Protein AF-A0A8T5T1J3-F1 (afdb_monomer_lite)

Foldseek 3Di:
DDDPVVVVVVVVVVVVVVVVVVPPDPDDDPPFADDAQWKFWKWFFKFKPDPDTDTDIDIDIDGLHCVVDPPQVSVQRGRDHAFDKDAWRWDWDDPDPPDIIIMTGGIMHTHDTPDDPPDPPDVVVVVVVVVVVVVVVVVVVVVVVCCCVPPVCCVVVVPPQDQPPPQFQKAAPPPRGGHHPVCLVPADPVPNDSHIDGD

Radius of gyration: 37.61 Å; chains: 1; bounding box: 86×29×98 Å

Structure (mmCIF, N/CA/C/O backbone):
data_AF-A0A8T5T1J3-F1
#
_entry.id   AF-A0A8T5T1J3-F1
#
loop_
_atom_site.group_PDB
_atom_site.id
_atom_site.type_symbol
_atom_site.label_atom_id
_atom_site.label_alt_id
_atom_site.label_comp_id
_atom_site.label_asym_id
_atom_site.label_entity_id
_atom_site.label_seq_id
_atom_site.pdbx_PDB_ins_code
_atom_site.Cartn_x
_atom_site.Cartn_y
_atom_site.Cartn_z
_atom_site.occupancy
_atom_site.B_iso_or_equiv
_atom_site.auth_seq_id
_atom_site.auth_comp_id
_atom_site.auth_asym_id
_atom_site.auth_atom_id
_atom_site.pdbx_PDB_model_num
ATOM 1 N N . MET A 1 1 ? -27.452 -18.915 36.273 1.00 48.06 1 MET A N 1
ATOM 2 C CA . MET A 1 1 ? -26.956 -17.534 36.477 1.00 48.06 1 MET A CA 1
ATOM 3 C C . MET A 1 1 ? -25.470 -17.538 36.177 1.00 48.06 1 MET A C 1
ATOM 5 O O . MET A 1 1 ? -24.736 -18.210 36.886 1.00 48.06 1 MET A O 1
ATOM 9 N N . VAL A 1 2 ? -25.034 -16.879 35.103 1.00 45.28 2 VAL A N 1
ATOM 10 C CA . VAL A 1 2 ? -23.601 -16.761 34.792 1.00 45.28 2 VAL A CA 1
ATOM 11 C C . VAL A 1 2 ? -22.982 -15.786 35.794 1.00 45.28 2 VAL A C 1
ATOM 13 O O . VAL A 1 2 ? -23.503 -14.688 35.989 1.00 45.28 2 VAL A O 1
ATOM 16 N N . SER A 1 3 ? -21.919 -16.208 36.481 1.00 61.53 3 SER A N 1
ATOM 17 C CA . SER A 1 3 ? -21.202 -15.359 37.437 1.00 61.53 3 SER A CA 1
ATOM 18 C C . SER A 1 3 ? -20.566 -14.180 36.701 1.00 61.53 3 SER A C 1
ATOM 20 O O . SER A 1 3 ? -19.912 -14.367 35.677 1.00 61.53 3 SER A O 1
ATOM 22 N N . VAL A 1 4 ? -20.714 -12.966 37.235 1.00 62.47 4 VAL A N 1
ATOM 23 C CA . VAL A 1 4 ? -20.103 -11.739 36.686 1.00 62.47 4 VAL A CA 1
ATOM 24 C C . VAL A 1 4 ? -18.580 -11.890 36.533 1.00 62.47 4 VAL A C 1
ATOM 26 O O . VAL A 1 4 ? -17.996 -11.350 35.597 1.00 62.47 4 VAL A O 1
ATOM 29 N N . GLN A 1 5 ? -17.939 -12.704 37.381 1.00 62.72 5 GLN A N 1
ATOM 30 C CA . GLN A 1 5 ? -16.517 -13.037 37.247 1.00 62.72 5 GLN A CA 1
ATOM 31 C C . GLN A 1 5 ? -16.191 -13.859 35.993 1.00 62.72 5 GLN A C 1
ATOM 33 O O . GLN A 1 5 ? -15.109 -13.696 35.434 1.00 62.72 5 GLN A O 1
ATOM 38 N N . ALA A 1 6 ? -17.098 -14.727 35.535 1.00 64.12 6 ALA A N 1
ATOM 39 C CA . ALA A 1 6 ? -16.885 -15.528 34.330 1.00 64.12 6 ALA A CA 1
ATOM 40 C C . ALA A 1 6 ? -16.926 -14.655 33.065 1.00 64.12 6 ALA A C 1
ATOM 42 O O . ALA A 1 6 ? -16.103 -14.835 32.171 1.00 64.12 6 ALA A O 1
ATOM 43 N N . LEU A 1 7 ? -17.813 -13.654 33.032 1.00 63.56 7 LEU A N 1
ATOM 44 C CA . LEU A 1 7 ? -17.891 -12.681 31.936 1.00 63.56 7 LEU A CA 1
ATOM 45 C C . LEU A 1 7 ? -16.639 -11.795 31.863 1.00 63.56 7 LEU A C 1
ATOM 47 O O . LEU A 1 7 ? -16.088 -11.609 30.783 1.00 63.56 7 LEU A O 1
ATOM 51 N N . LEU A 1 8 ? -16.145 -11.314 33.009 1.00 62.62 8 LEU A N 1
ATOM 52 C CA . LEU A 1 8 ? -14.916 -10.512 33.083 1.00 62.62 8 LEU A CA 1
ATOM 53 C C . LEU A 1 8 ? -13.679 -11.289 32.618 1.00 62.62 8 LEU A C 1
ATOM 55 O O . LEU A 1 8 ? -12.876 -10.760 31.857 1.00 62.62 8 LEU A O 1
ATOM 59 N N . ARG A 1 9 ? -13.538 -12.553 33.033 1.00 68.75 9 ARG A N 1
ATOM 60 C CA . ARG A 1 9 ? -12.416 -13.403 32.604 1.00 68.75 9 ARG A CA 1
ATOM 61 C C . ARG A 1 9 ? -12.470 -13.702 31.110 1.00 68.75 9 ARG A C 1
ATOM 63 O O . ARG A 1 9 ? -11.448 -13.591 30.446 1.00 68.75 9 ARG A O 1
ATOM 70 N N . SER A 1 10 ? -13.655 -14.024 30.589 1.00 68.12 10 SER A N 1
ATOM 71 C CA . SER A 1 10 ? -13.857 -14.254 29.157 1.00 68.12 10 SER A CA 1
ATOM 72 C C . SER A 1 10 ? -13.472 -13.023 28.339 1.00 68.12 10 SER A C 1
ATOM 74 O O . SER A 1 10 ? -12.744 -13.164 27.367 1.00 68.12 10 SER A O 1
ATOM 76 N N . PHE A 1 11 ? -13.898 -11.830 28.769 1.00 69.31 11 PHE A N 1
ATOM 77 C CA . PHE A 1 11 ? -13.593 -10.573 28.086 1.00 69.31 11 PHE A CA 1
ATOM 78 C C . PHE A 1 11 ? -12.094 -10.254 28.084 1.00 69.31 11 PHE A C 1
ATOM 80 O O . PHE A 1 11 ? -11.538 -9.922 27.042 1.00 69.31 11 PHE A O 1
ATOM 87 N N . VAL A 1 12 ? -11.416 -10.401 29.228 1.00 69.69 12 VAL A N 1
ATOM 8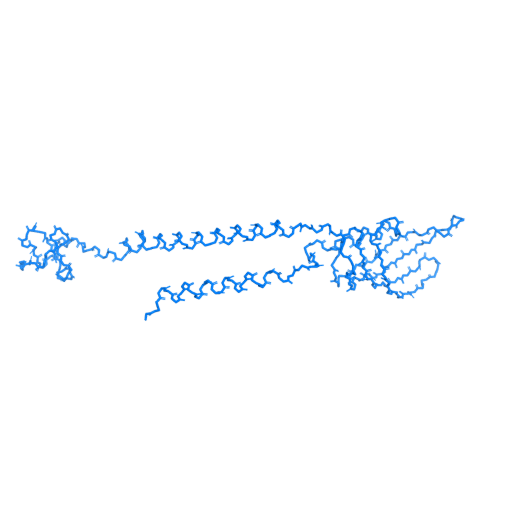8 C CA . VAL A 1 12 ? -9.966 -10.154 29.323 1.00 69.69 12 VAL A CA 1
ATOM 89 C C . VAL A 1 12 ? -9.191 -11.112 28.420 1.00 69.69 12 VAL A C 1
ATOM 91 O O . VAL A 1 12 ? -8.310 -10.672 27.688 1.00 69.69 12 VAL A O 1
ATOM 94 N N . VAL A 1 13 ? -9.545 -12.400 28.416 1.00 68.25 13 VAL A N 1
ATOM 95 C CA . VAL A 1 13 ? -8.875 -13.400 27.573 1.00 68.25 13 VAL A CA 1
ATOM 96 C C . VAL A 1 13 ? -9.101 -13.110 26.089 1.00 68.25 13 VAL A C 1
ATOM 98 O O . VAL A 1 13 ? -8.136 -13.126 25.333 1.00 68.25 13 VAL A O 1
ATOM 101 N N . THR A 1 14 ? -10.327 -12.777 25.667 1.00 66.56 14 THR A N 1
ATOM 102 C CA . THR A 1 14 ? -10.601 -12.433 24.261 1.00 66.56 14 THR A CA 1
ATOM 103 C C . THR A 1 14 ? -9.879 -11.165 23.817 1.00 66.56 14 THR A C 1
ATOM 105 O O . THR A 1 14 ? -9.363 -11.131 22.706 1.00 66.56 14 THR A O 1
ATOM 108 N N . SER A 1 15 ? -9.779 -10.148 24.677 1.00 61.69 15 SER A N 1
ATOM 109 C CA . SER A 1 15 ? -9.087 -8.899 24.345 1.00 61.69 15 SER A CA 1
ATOM 110 C C . SER A 1 15 ? -7.576 -9.094 24.224 1.00 61.69 15 SER A C 1
ATOM 112 O O . SER A 1 15 ? -6.972 -8.587 23.286 1.00 61.69 15 SER A O 1
ATOM 114 N N . VAL A 1 16 ? -6.964 -9.879 25.119 1.00 63.25 16 VAL A N 1
ATOM 115 C CA . VAL A 1 16 ? -5.532 -10.220 25.027 1.00 63.25 16 VAL A CA 1
ATOM 116 C C . VAL A 1 16 ? -5.249 -11.046 23.769 1.00 63.25 16 VAL A C 1
ATOM 118 O O . VAL A 1 16 ? -4.259 -10.792 23.086 1.00 63.25 16 VAL A O 1
ATOM 121 N N . LEU A 1 17 ? -6.143 -11.979 23.419 1.00 57.59 17 LEU A N 1
ATOM 122 C CA . LEU A 1 17 ? -6.023 -12.755 22.185 1.00 57.59 17 LEU A CA 1
ATOM 123 C C . LEU A 1 17 ? -6.120 -11.854 20.941 1.00 57.59 17 LEU A C 1
ATOM 125 O O . LEU A 1 17 ? -5.302 -11.984 20.035 1.00 57.59 17 LEU A O 1
ATOM 129 N N . LEU A 1 18 ? -7.054 -10.895 20.914 1.00 54.72 18 LEU A N 1
ATOM 130 C CA . LEU A 1 18 ? -7.169 -9.928 19.815 1.00 54.72 18 LEU A CA 1
ATOM 131 C C . LEU A 1 18 ? -5.918 -9.047 19.671 1.00 54.72 18 LEU A C 1
ATOM 133 O O . LEU A 1 18 ? -5.445 -8.863 18.554 1.00 54.72 18 LEU A O 1
ATOM 137 N N . LEU A 1 19 ? -5.337 -8.563 20.776 1.00 51.53 19 LEU A N 1
ATOM 138 C CA . LEU A 1 19 ? -4.088 -7.788 20.727 1.00 51.53 19 LEU A CA 1
ATOM 139 C C . LEU A 1 19 ? -2.912 -8.598 20.161 1.00 51.53 19 LEU A C 1
ATOM 141 O O . LEU A 1 19 ? -2.081 -8.054 19.431 1.00 51.53 19 LEU A O 1
ATOM 145 N N . SER A 1 20 ? -2.843 -9.897 20.466 1.00 49.41 20 SER A N 1
ATOM 146 C CA . SER A 1 20 ? -1.772 -10.756 19.947 1.00 49.41 20 SER A CA 1
ATOM 147 C C . SER A 1 20 ? -1.864 -11.006 18.437 1.00 49.41 20 SER A C 1
ATOM 149 O O . SER A 1 20 ? -0.836 -11.214 17.803 1.00 49.41 20 SER A O 1
ATOM 151 N N . ILE A 1 21 ? -3.062 -10.919 17.845 1.00 52.62 21 ILE A N 1
ATOM 152 C CA . ILE A 1 21 ? -3.269 -11.094 16.397 1.00 52.62 21 ILE A CA 1
ATOM 153 C C . ILE A 1 21 ? -2.849 -9.836 15.619 1.00 52.62 21 ILE A C 1
ATOM 155 O O . ILE A 1 21 ? -2.293 -9.950 14.533 1.00 52.62 21 ILE A O 1
ATOM 159 N N . ILE A 1 22 ? -3.047 -8.642 16.187 1.00 51.19 22 ILE A N 1
ATOM 160 C CA . ILE A 1 22 ? -2.719 -7.359 15.533 1.00 51.19 22 ILE A CA 1
ATOM 161 C C . ILE A 1 22 ? -1.199 -7.102 15.508 1.00 51.19 22 ILE A C 1
ATOM 163 O O . ILE A 1 22 ? -0.697 -6.388 14.649 1.00 51.19 22 ILE A O 1
ATOM 167 N N . SER A 1 23 ? -0.441 -7.730 16.412 1.00 46.34 23 SER A N 1
ATOM 168 C CA . SER A 1 23 ? 1.007 -7.505 16.550 1.00 46.34 23 SER A CA 1
ATOM 169 C C . SER A 1 23 ? 1.878 -8.331 15.583 1.00 46.34 23 SER A C 1
ATOM 171 O O . SER A 1 23 ? 3.101 -8.251 15.672 1.00 46.34 23 SER A O 1
ATOM 173 N N . LEU A 1 24 ? 1.288 -9.152 14.700 1.00 40.16 24 LEU A N 1
ATOM 174 C CA . LEU A 1 24 ? 2.029 -10.093 13.840 1.00 40.16 24 LEU A CA 1
ATOM 175 C C . LEU A 1 24 ? 2.237 -9.641 12.382 1.00 40.16 24 LEU A C 1
ATOM 177 O O . LEU A 1 24 ? 2.861 -10.376 11.620 1.00 40.16 24 LEU A O 1
ATOM 181 N N . SER A 1 25 ? 1.765 -8.461 11.974 1.00 40.03 25 SER A N 1
ATOM 182 C CA . SER A 1 25 ? 1.926 -7.968 10.599 1.00 40.03 25 SER A CA 1
ATOM 183 C C . SER A 1 25 ? 2.787 -6.704 10.553 1.00 40.03 25 SER A C 1
ATOM 185 O O . SER A 1 25 ? 2.268 -5.592 10.558 1.00 40.03 25 SER A O 1
ATOM 187 N N . SER A 1 26 ? 4.111 -6.863 10.498 1.00 49.22 26 SER A N 1
ATOM 188 C CA . SER A 1 26 ? 5.014 -5.790 10.061 1.00 49.22 26 SER A CA 1
ATOM 189 C C . SER A 1 26 ? 5.963 -6.326 8.991 1.00 49.22 26 SER A C 1
ATOM 191 O O . SER A 1 26 ? 6.805 -7.165 9.314 1.00 49.22 26 SER A O 1
ATOM 193 N N . ALA A 1 27 ? 5.798 -5.857 7.751 1.00 46.66 27 ALA A N 1
ATOM 194 C CA . ALA A 1 27 ? 6.801 -5.858 6.668 1.00 46.66 27 ALA A CA 1
ATOM 195 C C . ALA A 1 27 ? 6.259 -5.276 5.339 1.00 46.66 27 ALA A C 1
ATOM 197 O O . ALA A 1 27 ? 7.019 -5.161 4.386 1.00 46.66 27 ALA A O 1
ATOM 198 N N . TYR A 1 28 ? 4.966 -4.947 5.244 1.00 45.19 28 TYR A N 1
ATOM 199 C CA . TYR A 1 28 ? 4.382 -4.288 4.077 1.00 45.19 28 TYR A CA 1
ATOM 200 C C . TYR A 1 28 ? 3.234 -3.394 4.538 1.00 45.19 28 TYR A C 1
ATOM 202 O O . TYR A 1 28 ? 2.320 -3.876 5.214 1.00 45.19 28 TYR A O 1
ATOM 210 N N . ASP A 1 29 ? 3.295 -2.103 4.222 1.00 57.12 29 ASP A N 1
ATOM 211 C CA . ASP A 1 29 ? 2.159 -1.215 4.425 1.00 57.12 29 ASP A CA 1
ATOM 212 C C . ASP A 1 29 ? 1.242 -1.272 3.195 1.00 57.12 29 ASP A C 1
ATOM 214 O O . ASP A 1 29 ? 1.391 -0.515 2.233 1.00 57.12 29 ASP A O 1
ATOM 218 N N . ASP A 1 30 ? 0.258 -2.178 3.248 1.00 58.31 30 ASP A N 1
ATOM 219 C CA . ASP A 1 30 ? -0.818 -2.302 2.252 1.00 58.31 30 ASP A CA 1
ATOM 220 C C . ASP A 1 30 ? -1.556 -0.968 1.995 1.00 58.31 30 ASP A C 1
ATOM 222 O O . ASP A 1 30 ? -2.311 -0.857 1.020 1.00 58.31 30 ASP A O 1
ATOM 226 N N . VAL A 1 31 ? -1.402 0.040 2.866 1.00 63.88 31 VAL A N 1
ATOM 227 C CA . VAL A 1 31 ? -2.033 1.358 2.732 1.00 63.88 31 VAL A CA 1
ATOM 228 C C . VAL A 1 31 ? -1.283 2.256 1.745 1.00 63.88 31 VAL A C 1
ATOM 230 O O . VAL A 1 31 ? -1.950 2.960 0.986 1.00 63.88 31 VAL A O 1
ATOM 233 N N . HIS A 1 32 ? 0.053 2.220 1.715 1.00 69.00 32 HIS A N 1
ATOM 234 C CA . HIS A 1 32 ? 0.871 3.174 0.947 1.00 69.00 32 HIS A CA 1
ATOM 235 C C . HIS A 1 32 ? 1.433 2.597 -0.364 1.00 69.00 32 HIS A C 1
ATOM 237 O O . HIS A 1 32 ? 1.627 3.357 -1.311 1.00 69.00 32 HIS A O 1
ATOM 243 N N . GLY A 1 33 ? 1.582 1.270 -0.478 1.00 84.19 33 GLY A N 1
ATOM 244 C CA . GLY A 1 33 ? 2.113 0.625 -1.687 1.00 84.19 33 GLY A CA 1
ATOM 245 C C . GLY A 1 33 ? 3.637 0.760 -1.804 1.00 84.19 33 GLY A C 1
ATOM 246 O O . GLY A 1 33 ? 4.319 0.868 -0.793 1.00 84.19 33 GLY A O 1
ATOM 247 N N . ILE A 1 34 ? 4.174 0.705 -3.027 1.00 88.00 34 ILE A N 1
ATOM 248 C CA . ILE A 1 34 ? 5.617 0.865 -3.286 1.00 88.00 34 ILE A CA 1
ATOM 249 C C . ILE A 1 34 ? 6.075 2.317 -3.110 1.00 88.00 34 ILE A C 1
ATOM 251 O O . ILE A 1 34 ? 5.443 3.241 -3.629 1.00 88.00 34 ILE A O 1
ATOM 255 N N . GLU A 1 35 ? 7.219 2.510 -2.456 1.00 87.81 35 GLU A N 1
ATOM 256 C CA . GLU A 1 35 ? 7.834 3.807 -2.183 1.00 87.81 35 GLU A CA 1
ATOM 257 C C . GLU A 1 35 ? 9.215 3.973 -2.852 1.00 87.81 35 GLU A C 1
ATOM 259 O O . GLU A 1 35 ? 9.752 3.091 -3.525 1.00 87.81 35 GLU A O 1
ATOM 264 N N . PHE A 1 36 ? 9.799 5.166 -2.709 1.00 86.62 36 PHE A N 1
ATOM 265 C CA . PHE A 1 36 ? 11.125 5.463 -3.246 1.00 86.62 36 PHE A CA 1
ATOM 266 C C . PHE A 1 36 ? 12.224 4.693 -2.501 1.00 86.62 36 PHE A C 1
ATOM 268 O O . PHE A 1 36 ? 12.281 4.704 -1.273 1.00 86.62 36 PHE A O 1
ATOM 275 N N . ASN A 1 37 ? 13.190 4.176 -3.265 1.00 87.75 37 ASN A N 1
ATOM 276 C CA . ASN A 1 37 ? 14.327 3.351 -2.829 1.00 87.75 37 ASN A CA 1
ATOM 277 C C . ASN A 1 37 ? 13.971 1.928 -2.371 1.00 87.75 37 ASN A C 1
ATOM 279 O O . ASN A 1 37 ? 14.847 1.217 -1.866 1.00 87.75 37 ASN A O 1
ATOM 283 N N . ASP A 1 38 ? 12.720 1.503 -2.549 1.00 88.88 38 ASP A N 1
ATOM 284 C CA . ASP A 1 38 ? 12.355 0.100 -2.403 1.00 88.88 38 ASP A CA 1
ATOM 285 C C . ASP A 1 38 ? 13.082 -0.749 -3.444 1.00 88.88 38 ASP A C 1
ATOM 287 O O . ASP A 1 38 ? 13.357 -0.307 -4.560 1.00 88.88 38 ASP A O 1
ATOM 291 N N . ILE A 1 39 ? 13.359 -2.002 -3.093 1.00 90.94 39 ILE A N 1
ATOM 292 C CA . ILE A 1 39 ? 13.820 -2.994 -4.064 1.00 90.94 39 ILE A CA 1
ATOM 293 C C . ILE A 1 39 ? 12.654 -3.927 -4.337 1.00 90.94 39 ILE A C 1
ATOM 295 O O . ILE A 1 39 ? 12.194 -4.620 -3.428 1.00 90.94 39 ILE A O 1
ATOM 299 N N . ILE A 1 40 ? 12.193 -3.967 -5.583 1.00 91.88 40 ILE A N 1
ATOM 300 C CA . ILE A 1 40 ? 11.042 -4.770 -6.009 1.00 91.88 40 ILE A CA 1
ATOM 301 C C . ILE A 1 40 ? 11.424 -5.711 -7.145 1.00 91.88 40 ILE A C 1
ATOM 303 O O . ILE A 1 40 ? 12.355 -5.449 -7.902 1.00 91.88 40 ILE A O 1
ATOM 307 N N . GLU A 1 41 ? 10.688 -6.808 -7.276 1.00 92.94 41 GLU A N 1
ATOM 308 C CA . GLU A 1 41 ? 10.701 -7.649 -8.469 1.00 92.94 41 GLU A CA 1
ATOM 309 C C . GLU A 1 41 ? 9.456 -7.350 -9.293 1.00 92.94 41 GLU A C 1
ATOM 311 O O . GLU A 1 41 ? 8.335 -7.384 -8.771 1.00 92.94 41 GLU A O 1
ATOM 316 N N . ILE A 1 42 ? 9.663 -7.059 -10.572 1.00 92.25 42 ILE A N 1
ATOM 317 C CA . ILE A 1 42 ? 8.596 -6.749 -11.515 1.00 92.25 42 ILE A CA 1
ATOM 318 C C . ILE A 1 42 ? 8.590 -7.747 -12.663 1.00 92.25 42 ILE A C 1
ATOM 320 O O . ILE A 1 42 ? 9.636 -8.264 -13.054 1.00 92.25 42 ILE A O 1
ATOM 324 N N . SER A 1 43 ? 7.393 -7.966 -13.192 1.00 93.62 43 SER A N 1
ATOM 325 C CA . SER A 1 43 ? 7.146 -8.635 -14.460 1.00 93.62 43 SER A CA 1
ATOM 326 C C . SER A 1 43 ? 6.676 -7.601 -15.464 1.00 93.62 43 SER A C 1
ATOM 328 O O . SER A 1 43 ? 5.779 -6.814 -15.143 1.00 93.62 43 SER A O 1
ATOM 330 N N . VAL A 1 44 ? 7.288 -7.570 -16.644 1.00 90.94 44 VAL A N 1
ATOM 331 C CA . VAL A 1 44 ? 6.920 -6.624 -17.694 1.00 90.94 44 VAL A CA 1
ATOM 332 C C . VAL A 1 44 ? 6.714 -7.302 -19.037 1.00 90.94 44 VAL A C 1
ATOM 334 O O . VAL A 1 44 ? 7.595 -7.995 -19.548 1.00 90.94 44 VAL A O 1
ATOM 337 N N . ASP A 1 45 ? 5.576 -6.989 -19.642 1.00 90.25 45 ASP A N 1
ATOM 338 C CA . ASP A 1 45 ? 5.353 -7.123 -21.074 1.00 90.25 45 ASP A CA 1
ATOM 339 C C . ASP A 1 45 ? 5.727 -5.798 -21.734 1.00 90.25 45 ASP A C 1
ATOM 341 O O . ASP A 1 45 ? 5.198 -4.748 -21.366 1.00 90.25 45 ASP A O 1
ATOM 345 N N . TYR A 1 46 ? 6.635 -5.809 -22.707 1.00 86.25 46 TYR A N 1
ATOM 346 C CA . TYR A 1 46 ? 7.078 -4.588 -23.379 1.00 86.25 46 TYR A CA 1
ATOM 347 C C . TYR A 1 46 ? 7.062 -4.704 -24.893 1.00 86.25 46 TYR A C 1
ATOM 349 O O . TYR A 1 46 ? 7.119 -5.789 -25.469 1.00 86.25 46 TYR A O 1
ATOM 357 N N . ARG A 1 47 ? 7.008 -3.541 -25.538 1.00 84.62 47 ARG A N 1
ATOM 358 C CA . ARG A 1 47 ? 7.264 -3.371 -26.961 1.00 84.62 47 ARG A CA 1
ATOM 359 C C . ARG A 1 47 ? 8.204 -2.199 -27.193 1.00 84.62 47 ARG A C 1
ATOM 361 O O . ARG A 1 47 ? 8.057 -1.139 -26.580 1.00 84.62 47 ARG A O 1
ATOM 368 N N . ILE A 1 48 ? 9.144 -2.388 -28.108 1.00 80.06 48 ILE A N 1
ATOM 369 C CA . ILE A 1 48 ? 9.979 -1.307 -28.630 1.00 80.06 48 ILE A CA 1
ATOM 370 C C . ILE A 1 48 ? 9.221 -0.674 -29.798 1.00 80.06 48 ILE A C 1
ATOM 372 O O . ILE A 1 48 ? 8.685 -1.379 -30.651 1.00 80.06 48 ILE A O 1
ATOM 376 N N . ILE A 1 49 ? 9.113 0.652 -29.806 1.00 73.69 49 ILE A N 1
ATOM 377 C CA . ILE A 1 49 ? 8.430 1.408 -30.857 1.00 73.69 49 ILE A CA 1
ATOM 378 C C . ILE A 1 49 ? 9.517 2.114 -31.660 1.00 73.69 49 ILE A C 1
ATOM 380 O O . ILE A 1 49 ? 9.805 3.288 -31.446 1.00 73.69 49 ILE A O 1
ATOM 384 N N . ASP A 1 50 ? 10.161 1.367 -32.555 1.00 66.38 50 ASP A N 1
ATOM 385 C CA . ASP A 1 50 ? 11.177 1.912 -33.459 1.00 66.38 50 ASP A CA 1
ATOM 386 C C . ASP A 1 50 ? 11.096 1.211 -34.826 1.00 66.38 50 ASP A C 1
ATOM 388 O O . ASP A 1 50 ? 11.943 0.416 -35.220 1.00 66.38 50 ASP A O 1
ATOM 392 N N . GLY A 1 51 ? 9.978 1.430 -35.528 1.00 60.25 51 GLY A N 1
ATOM 393 C CA . GLY A 1 51 ? 9.710 0.873 -36.862 1.00 60.25 51 GLY A CA 1
ATOM 394 C C . GLY A 1 51 ? 9.265 -0.597 -36.894 1.00 60.25 51 GLY A C 1
ATOM 395 O O . GLY A 1 51 ? 8.446 -0.945 -37.743 1.00 60.25 51 GLY A O 1
ATOM 396 N N . GLU A 1 52 ? 9.701 -1.425 -35.944 1.00 60.94 52 GLU A N 1
ATOM 397 C CA . GLU A 1 52 ? 9.227 -2.800 -35.735 1.00 60.94 52 GLU A CA 1
ATOM 398 C C . GLU A 1 52 ? 8.791 -3.008 -34.278 1.00 60.94 52 GLU A C 1
ATOM 400 O O . GLU A 1 52 ? 9.467 -2.588 -33.344 1.00 60.94 52 GLU A O 1
ATOM 405 N N . ILE A 1 53 ? 7.620 -3.627 -34.091 1.00 63.00 53 ILE A N 1
ATOM 406 C CA . ILE A 1 53 ? 7.081 -3.969 -32.770 1.00 63.00 53 ILE A CA 1
ATOM 407 C C . ILE A 1 53 ? 7.631 -5.345 -32.404 1.00 63.00 53 ILE A C 1
ATOM 409 O O . ILE A 1 53 ? 7.084 -6.359 -32.838 1.00 63.00 53 ILE A O 1
ATOM 413 N N . GLU A 1 54 ? 8.686 -5.384 -31.598 1.00 72.31 54 GLU A N 1
ATOM 414 C CA . GLU A 1 54 ? 9.152 -6.627 -30.982 1.00 72.31 54 GLU A CA 1
ATOM 415 C C . GLU A 1 54 ? 8.513 -6.779 -29.597 1.00 72.31 54 GLU A C 1
ATOM 417 O O . GLU A 1 54 ? 8.839 -6.008 -28.688 1.00 72.31 54 GLU A O 1
ATOM 422 N N . PRO A 1 55 ? 7.564 -7.718 -29.417 1.00 78.44 55 PRO A N 1
ATOM 423 C CA . PRO A 1 55 ? 7.046 -8.035 -28.098 1.00 78.44 55 PRO A CA 1
ATOM 424 C C . PRO A 1 55 ? 8.111 -8.790 -27.301 1.00 78.44 55 PRO A C 1
ATOM 426 O O . PRO A 1 55 ? 8.709 -9.750 -27.790 1.00 78.44 55 PRO A O 1
ATOM 429 N N . GLY A 1 56 ? 8.308 -8.381 -26.056 1.00 83.00 56 GLY A N 1
ATOM 430 C CA . GLY A 1 56 ? 9.206 -9.035 -25.119 1.00 83.00 56 GLY A CA 1
ATOM 431 C C . GLY A 1 56 ? 8.554 -9.214 -23.756 1.00 83.00 56 GLY A C 1
ATOM 432 O O . GLY A 1 56 ? 7.672 -8.450 -23.373 1.00 83.00 56 GLY A O 1
ATOM 433 N N . TYR A 1 57 ? 9.025 -10.224 -23.032 1.00 87.00 57 TYR A N 1
ATOM 434 C CA . TYR A 1 57 ? 8.682 -10.471 -21.636 1.00 87.00 57 TYR A CA 1
ATOM 435 C C . TYR A 1 57 ? 9.968 -10.494 -20.819 1.00 87.00 57 TYR A C 1
ATOM 437 O O . TYR A 1 57 ? 10.953 -11.120 -21.231 1.00 87.00 57 TYR A O 1
ATOM 445 N N . ALA A 1 58 ? 9.971 -9.825 -19.672 1.00 87.31 58 ALA A N 1
ATOM 446 C CA . ALA A 1 58 ? 11.102 -9.858 -18.760 1.00 87.31 58 ALA A CA 1
ATOM 447 C C . ALA A 1 58 ? 10.653 -9.785 -17.301 1.00 87.31 58 ALA A C 1
ATOM 449 O O . ALA A 1 58 ? 9.820 -8.960 -16.938 1.00 87.31 58 ALA A O 1
ATOM 450 N N . ASP A 1 59 ? 11.299 -10.597 -16.465 1.00 89.94 59 ASP A N 1
ATOM 451 C CA . ASP A 1 59 ? 11.214 -10.500 -15.012 1.00 89.94 59 ASP A CA 1
ATOM 452 C C . ASP A 1 59 ? 12.568 -10.041 -14.481 1.00 89.94 59 ASP A C 1
ATOM 454 O O . ASP A 1 59 ? 13.600 -10.660 -14.760 1.00 89.94 59 ASP A O 1
ATOM 458 N N . TYR A 1 60 ? 12.588 -8.945 -13.728 1.00 89.75 60 TYR A N 1
ATOM 459 C CA . TYR A 1 60 ? 13.823 -8.442 -13.137 1.00 89.75 60 TYR A CA 1
ATOM 460 C C . TYR A 1 60 ? 13.574 -7.655 -11.854 1.00 89.75 60 TYR A C 1
ATOM 462 O O . TYR A 1 60 ? 12.477 -7.177 -11.567 1.00 89.75 60 TYR A O 1
ATOM 470 N N . SER A 1 61 ? 14.627 -7.558 -11.043 1.00 90.94 61 SER A N 1
ATOM 471 C CA . SER A 1 61 ? 14.622 -6.770 -9.815 1.00 90.94 61 SER A CA 1
ATOM 472 C C . SER A 1 61 ? 15.130 -5.362 -10.084 1.00 90.94 61 SER A C 1
ATOM 474 O O . SER A 1 61 ? 16.133 -5.190 -10.777 1.00 90.94 61 SER A O 1
ATOM 476 N N . ILE A 1 62 ? 14.465 -4.370 -9.503 1.00 90.38 62 ILE A N 1
ATOM 477 C CA . ILE A 1 62 ? 14.831 -2.963 -9.630 1.00 90.38 62 ILE A CA 1
ATOM 478 C C . ILE A 1 62 ? 14.874 -2.268 -8.278 1.00 90.38 62 ILE A C 1
ATOM 480 O O . ILE A 1 62 ? 14.099 -2.584 -7.379 1.00 90.38 62 ILE A O 1
ATOM 484 N N . ASP A 1 63 ? 15.774 -1.296 -8.176 1.00 90.56 63 ASP A N 1
ATOM 485 C CA . ASP A 1 63 ? 15.744 -0.254 -7.154 1.00 90.56 63 ASP A CA 1
ATOM 486 C C . ASP A 1 63 ? 14.845 0.879 -7.667 1.00 90.56 63 ASP A C 1
ATOM 488 O O . ASP A 1 63 ? 15.063 1.413 -8.762 1.00 90.56 63 ASP A O 1
ATOM 492 N N . VAL A 1 64 ? 13.810 1.227 -6.904 1.00 88.31 64 VAL A N 1
ATOM 493 C CA . VAL A 1 64 ? 12.824 2.262 -7.240 1.00 88.31 64 VAL A CA 1
ATOM 494 C C . VAL A 1 64 ? 13.438 3.640 -6.979 1.00 88.31 64 VAL A C 1
ATOM 496 O O . VAL A 1 64 ? 13.035 4.398 -6.096 1.00 88.31 64 VAL A O 1
ATOM 499 N N . ASN A 1 65 ? 14.469 3.964 -7.757 1.00 86.81 65 ASN A N 1
ATOM 500 C CA . ASN A 1 65 ? 15.274 5.162 -7.599 1.00 86.81 65 ASN A CA 1
ATOM 501 C C . ASN A 1 65 ? 15.464 5.868 -8.955 1.00 86.81 65 ASN A C 1
ATOM 503 O O . ASN A 1 65 ? 16.018 5.276 -9.889 1.00 86.81 65 ASN A O 1
ATOM 507 N N . PRO A 1 66 ? 15.076 7.154 -9.077 1.00 79.69 66 PRO A N 1
ATOM 508 C CA . PRO A 1 66 ? 15.169 7.904 -10.332 1.00 79.69 66 PRO A CA 1
ATOM 509 C C . PRO A 1 66 ? 16.612 8.147 -10.805 1.00 79.69 66 PRO A C 1
ATOM 511 O O . PRO A 1 66 ? 16.819 8.620 -11.919 1.00 79.69 66 PRO A O 1
ATOM 514 N N . SER A 1 67 ? 17.619 7.859 -9.971 1.00 81.00 67 SER A N 1
ATOM 515 C CA . SER A 1 67 ? 19.031 7.905 -10.371 1.00 81.00 67 SER A CA 1
ATOM 516 C C . SER A 1 67 ? 19.498 6.662 -11.135 1.00 81.00 67 SER A C 1
ATOM 518 O O . SER A 1 67 ? 20.512 6.734 -11.825 1.00 81.00 67 SER A O 1
ATOM 520 N N . GLN A 1 68 ? 18.778 5.541 -11.023 1.00 76.69 68 GLN A N 1
ATOM 521 C CA . GLN A 1 68 ? 19.121 4.278 -11.686 1.00 76.69 68 GLN A CA 1
ATOM 522 C C . GLN A 1 68 ? 18.205 3.974 -12.873 1.00 76.69 68 GLN A C 1
ATOM 524 O O . GLN A 1 68 ? 18.633 3.340 -13.834 1.00 76.69 68 GLN A O 1
ATOM 529 N N . ILE A 1 69 ? 16.949 4.426 -12.813 1.00 81.75 69 ILE A N 1
ATOM 530 C CA . ILE A 1 69 ? 15.925 4.168 -13.830 1.00 81.75 69 ILE A CA 1
ATOM 531 C C . ILE A 1 69 ? 15.210 5.475 -14.171 1.00 81.75 69 ILE A C 1
ATOM 533 O O . ILE A 1 69 ? 15.178 6.417 -13.381 1.00 81.75 69 ILE A O 1
ATOM 537 N N . ASN A 1 70 ? 14.622 5.544 -15.365 1.00 85.56 70 ASN A N 1
ATOM 538 C CA . ASN A 1 70 ? 13.867 6.705 -15.808 1.00 85.56 70 ASN A CA 1
ATOM 539 C C . ASN A 1 70 ? 12.758 7.100 -14.826 1.00 85.56 70 ASN A C 1
ATOM 541 O O . ASN A 1 70 ? 11.950 6.282 -14.384 1.00 85.56 70 ASN A O 1
ATOM 545 N N . ILE A 1 71 ? 12.697 8.398 -14.542 1.00 85.06 71 ILE A N 1
ATOM 546 C CA . ILE A 1 71 ? 11.772 8.977 -13.572 1.00 85.06 71 ILE A CA 1
ATOM 547 C C . ILE A 1 71 ? 10.295 8.761 -13.925 1.00 85.06 71 ILE A C 1
ATOM 549 O O . ILE A 1 71 ? 9.480 8.607 -13.022 1.00 85.06 71 ILE A O 1
ATOM 553 N N . ALA A 1 72 ? 9.929 8.716 -15.210 1.00 84.88 72 ALA A N 1
ATOM 554 C CA . ALA A 1 72 ? 8.554 8.451 -15.629 1.00 84.88 72 ALA A CA 1
ATOM 555 C C . ALA A 1 72 ? 8.136 7.019 -15.276 1.00 84.88 72 ALA A C 1
ATOM 557 O O . ALA A 1 72 ? 7.017 6.803 -14.814 1.00 84.88 72 ALA A O 1
ATOM 558 N N . PHE A 1 73 ? 9.056 6.065 -15.431 1.00 87.38 73 PHE A N 1
ATOM 559 C CA . PHE A 1 73 ? 8.835 4.683 -15.028 1.00 87.38 73 PHE A CA 1
ATOM 560 C C . PHE A 1 73 ? 8.731 4.562 -13.504 1.00 87.38 73 PHE A C 1
ATOM 562 O O . PHE A 1 73 ? 7.758 4.009 -13.005 1.00 87.38 73 PHE A O 1
ATOM 569 N N . VAL A 1 74 ? 9.659 5.174 -12.760 1.00 88.69 74 VAL A N 1
ATOM 570 C CA . VAL A 1 74 ? 9.618 5.199 -11.286 1.00 88.69 74 VAL A CA 1
ATOM 571 C C . VAL A 1 74 ? 8.303 5.794 -10.780 1.00 88.69 74 VAL A C 1
ATOM 573 O O . VAL A 1 74 ? 7.603 5.155 -10.003 1.00 88.69 74 VAL A O 1
ATOM 576 N N . ASN A 1 75 ? 7.904 6.968 -11.272 1.00 88.69 75 ASN A N 1
ATOM 577 C CA . ASN A 1 75 ? 6.664 7.629 -10.855 1.00 88.69 75 ASN A CA 1
ATOM 578 C C . ASN A 1 75 ? 5.403 6.804 -11.151 1.00 88.69 75 ASN A C 1
ATOM 580 O O . ASN A 1 75 ? 4.396 6.979 -10.471 1.00 88.69 75 ASN A O 1
ATOM 584 N N . ALA A 1 76 ? 5.435 5.937 -12.166 1.00 88.62 76 ALA A N 1
ATOM 585 C CA . ALA A 1 76 ? 4.317 5.055 -12.478 1.00 88.62 76 ALA A CA 1
ATOM 586 C C . ALA A 1 76 ? 4.199 3.873 -11.501 1.00 88.62 76 ALA A C 1
ATOM 588 O O . ALA A 1 76 ? 3.089 3.373 -11.317 1.00 88.62 76 ALA A O 1
ATOM 589 N N . LEU A 1 77 ? 5.317 3.459 -10.892 1.00 89.94 77 LEU A N 1
ATOM 590 C CA . LEU A 1 77 ? 5.394 2.369 -9.916 1.00 89.94 77 LEU A CA 1
ATOM 591 C C . LEU A 1 77 ? 5.060 2.811 -8.489 1.00 89.94 77 LEU A C 1
ATOM 593 O O . LEU A 1 77 ? 4.553 2.010 -7.707 1.00 89.94 77 LEU A O 1
ATOM 597 N N . ILE A 1 78 ? 5.337 4.069 -8.138 1.00 88.50 78 ILE A N 1
ATOM 598 C CA . ILE A 1 78 ? 5.051 4.589 -6.797 1.00 88.50 78 ILE A CA 1
ATOM 599 C C . ILE A 1 78 ? 3.555 4.463 -6.479 1.00 88.50 78 ILE A C 1
ATOM 601 O O . ILE A 1 78 ? 2.693 4.876 -7.258 1.00 88.50 78 ILE A O 1
ATOM 605 N N . GLY A 1 79 ? 3.256 3.901 -5.309 1.00 86.19 79 GLY A N 1
ATOM 606 C CA . GLY A 1 79 ? 1.904 3.664 -4.812 1.00 86.19 79 GLY A CA 1
ATOM 607 C C . GLY A 1 79 ? 1.221 2.413 -5.368 1.00 86.19 79 GLY A C 1
ATOM 608 O O . GLY A 1 79 ? 0.129 2.077 -4.909 1.00 86.19 79 GLY A O 1
ATOM 609 N N . MET A 1 80 ? 1.838 1.705 -6.321 1.00 88.94 80 MET A N 1
ATOM 610 C CA . MET A 1 80 ? 1.319 0.415 -6.774 1.00 88.94 80 MET A CA 1
ATOM 611 C C . MET A 1 80 ? 1.401 -0.630 -5.666 1.00 88.94 80 MET A C 1
ATOM 613 O O . MET A 1 80 ? 2.315 -0.616 -4.836 1.00 88.94 80 MET A O 1
ATOM 617 N N . LYS A 1 81 ? 0.466 -1.579 -5.688 1.00 88.62 81 LYS A N 1
ATOM 618 C CA . LYS A 1 81 ? 0.469 -2.720 -4.768 1.00 88.62 81 LYS A CA 1
ATOM 619 C C . LYS A 1 81 ? 1.041 -3.980 -5.404 1.00 88.62 81 LYS A C 1
ATOM 621 O O . LYS A 1 81 ? 1.044 -4.141 -6.623 1.00 88.62 81 LYS A O 1
ATOM 626 N N . ILE A 1 82 ? 1.502 -4.907 -4.565 1.00 88.81 82 ILE A N 1
ATOM 627 C CA . ILE A 1 82 ? 1.916 -6.238 -5.024 1.00 88.81 82 ILE A CA 1
ATOM 628 C C . ILE A 1 82 ? 0.720 -6.926 -5.704 1.00 88.81 82 ILE A C 1
ATOM 630 O O . ILE A 1 82 ? -0.373 -6.994 -5.142 1.00 88.81 82 ILE A O 1
ATOM 634 N N . GLY A 1 83 ? 0.930 -7.420 -6.924 1.00 86.19 83 GLY A N 1
ATOM 635 C CA . GLY A 1 83 ? -0.095 -8.024 -7.777 1.00 86.19 83 GLY A CA 1
ATOM 636 C C . GLY A 1 83 ? -0.941 -7.032 -8.583 1.00 86.19 83 GLY A C 1
ATOM 637 O O . GLY A 1 83 ? -1.776 -7.468 -9.374 1.00 86.19 83 GLY A O 1
ATOM 638 N N . GLU A 1 84 ? -0.746 -5.721 -8.419 1.00 86.38 84 GLU A N 1
ATOM 639 C CA . GLU A 1 84 ? -1.389 -4.718 -9.268 1.00 86.38 84 GLU A CA 1
ATOM 640 C C . GLU A 1 84 ? -0.713 -4.666 -10.641 1.00 86.38 84 GLU A C 1
ATOM 642 O O . GLU A 1 84 ? 0.516 -4.702 -10.741 1.00 86.38 84 GLU A O 1
ATOM 647 N N . VAL A 1 85 ? -1.530 -4.560 -11.692 1.00 88.75 85 VAL A N 1
ATOM 648 C CA . VAL A 1 85 ? -1.071 -4.412 -13.075 1.00 88.75 85 VAL A CA 1
ATOM 649 C C . VAL A 1 85 ? -1.218 -2.956 -13.489 1.00 88.75 85 VAL A C 1
ATOM 651 O O . VAL A 1 85 ? -2.318 -2.396 -13.449 1.00 88.75 85 VAL A O 1
ATOM 654 N N . LYS A 1 86 ? -0.117 -2.342 -13.917 1.00 89.88 86 LYS A N 1
ATOM 655 C CA . LYS A 1 86 ? -0.108 -1.002 -14.496 1.00 89.88 86 LYS A CA 1
ATOM 656 C C . LYS A 1 86 ? 0.035 -1.090 -16.010 1.00 89.88 86 LYS A C 1
ATOM 658 O O . LYS A 1 86 ? 1.100 -1.496 -16.478 1.00 89.88 86 LYS A O 1
ATOM 663 N N . PRO A 1 87 ? -0.984 -0.661 -16.771 1.00 87.94 87 PRO A N 1
ATOM 664 C CA . PRO A 1 87 ? -0.895 -0.688 -18.216 1.00 87.94 87 PRO A CA 1
ATOM 665 C C . PRO A 1 87 ? -0.149 0.535 -18.770 1.00 87.94 87 PRO A C 1
ATOM 667 O O . PRO A 1 87 ? -0.288 1.649 -18.256 1.00 87.94 87 PRO A O 1
ATOM 670 N N . SER A 1 88 ? 0.549 0.336 -19.888 1.00 86.19 88 SER A N 1
ATOM 671 C CA . SER A 1 88 ? 1.052 1.378 -20.796 1.00 86.19 88 SER A CA 1
ATOM 672 C C . SER A 1 88 ? 1.974 2.426 -20.145 1.00 86.19 88 SER A C 1
ATOM 674 O O . SER A 1 88 ? 1.683 3.629 -20.161 1.00 86.19 88 SER A O 1
ATOM 676 N N . ILE A 1 89 ? 3.132 2.003 -19.636 1.00 86.94 89 ILE A N 1
ATOM 677 C CA . ILE A 1 89 ? 4.188 2.923 -19.185 1.00 86.94 89 ILE A CA 1
ATOM 678 C C . ILE A 1 89 ? 5.146 3.206 -20.346 1.00 86.94 89 ILE A C 1
ATOM 680 O O . ILE A 1 89 ? 5.861 2.316 -20.801 1.00 86.94 89 ILE A O 1
ATOM 684 N N . LYS A 1 90 ? 5.173 4.457 -20.815 1.00 87.88 90 LYS A N 1
ATOM 685 C CA . LYS A 1 90 ? 5.975 4.893 -21.968 1.00 87.88 90 LYS A CA 1
ATOM 686 C C . LYS A 1 90 ? 7.093 5.825 -21.561 1.00 87.88 90 LYS A C 1
ATOM 688 O O . LYS A 1 90 ? 6.879 6.733 -20.757 1.00 87.88 90 LYS A O 1
ATOM 693 N N . TRP A 1 91 ? 8.260 5.637 -22.156 1.00 85.44 91 TRP A N 1
ATOM 694 C CA . TRP A 1 91 ? 9.387 6.537 -21.968 1.00 85.44 91 TRP A CA 1
ATOM 695 C C . TRP A 1 91 ? 10.385 6.426 -23.116 1.00 85.44 91 TRP A C 1
ATOM 697 O O . TRP A 1 91 ? 10.422 5.441 -23.851 1.00 85.44 91 TRP A O 1
ATOM 707 N N . THR A 1 92 ? 11.194 7.470 -23.263 1.00 84.19 92 THR A N 1
ATOM 708 C CA . THR A 1 92 ? 12.216 7.557 -24.302 1.00 84.19 92 THR A CA 1
ATOM 709 C C . THR A 1 92 ? 13.587 7.242 -23.715 1.00 84.19 92 THR A C 1
ATOM 711 O O . THR A 1 92 ? 13.964 7.798 -22.679 1.00 84.19 92 THR A O 1
ATOM 714 N N . VAL A 1 93 ? 14.330 6.371 -24.390 1.00 82.25 93 VAL A N 1
ATOM 715 C CA . VAL A 1 93 ? 15.712 6.006 -24.080 1.00 82.25 93 VAL A CA 1
ATOM 716 C C . VAL A 1 93 ? 16.632 6.681 -25.088 1.00 82.25 93 VAL A C 1
ATOM 718 O O . VAL A 1 93 ? 16.415 6.569 -26.291 1.00 82.25 93 VAL A O 1
ATOM 721 N N . ASP A 1 94 ? 17.649 7.386 -24.600 1.00 83.12 94 ASP A N 1
ATOM 722 C CA . ASP A 1 94 ? 18.757 7.867 -25.430 1.00 83.12 94 ASP A CA 1
ATOM 723 C C . ASP A 1 94 ? 19.778 6.729 -25.575 1.00 83.12 94 ASP A C 1
ATOM 725 O O . ASP A 1 94 ? 20.383 6.309 -24.587 1.00 83.12 94 ASP A O 1
ATOM 729 N N . GLU A 1 95 ? 19.947 6.204 -26.790 1.00 82.06 95 GLU A N 1
ATOM 730 C CA . GLU A 1 95 ? 20.944 5.165 -27.097 1.00 82.06 95 GLU A CA 1
ATOM 731 C C . GLU A 1 95 ? 22.345 5.751 -27.353 1.00 82.06 95 GLU A C 1
ATOM 733 O O . GLU A 1 95 ? 23.304 5.021 -27.613 1.00 82.06 95 GLU A O 1
ATOM 738 N N . GLY A 1 96 ? 22.487 7.074 -27.257 1.00 77.00 96 GLY A N 1
ATOM 739 C CA . GLY A 1 96 ? 23.689 7.804 -27.611 1.00 77.00 96 GLY A CA 1
ATOM 740 C C . GLY A 1 96 ? 23.706 8.203 -29.086 1.00 77.00 96 GLY A C 1
ATOM 741 O O . GLY A 1 96 ? 22.979 7.689 -29.934 1.00 77.00 96 GLY A O 1
ATOM 742 N N . GLY A 1 97 ? 24.540 9.192 -29.414 1.00 82.06 97 GLY A N 1
ATOM 743 C CA . GLY A 1 97 ? 24.662 9.686 -30.791 1.00 82.06 97 GLY A CA 1
ATOM 744 C C . GLY A 1 97 ? 23.422 10.422 -31.321 1.00 82.06 97 GLY A C 1
ATOM 745 O O . GLY A 1 97 ? 23.326 10.632 -32.527 1.00 82.06 97 GLY A O 1
ATOM 746 N N . GLY A 1 98 ? 22.496 10.830 -30.444 1.00 80.44 98 GLY A N 1
ATOM 747 C CA . GLY A 1 98 ? 21.250 11.509 -30.818 1.00 80.44 98 GLY A CA 1
ATOM 748 C C . GLY A 1 98 ? 20.145 10.567 -31.303 1.00 80.44 98 GLY A C 1
ATOM 749 O O . GLY A 1 98 ? 19.176 11.035 -31.900 1.00 80.44 98 GLY A O 1
ATOM 750 N N . VAL A 1 99 ? 20.296 9.259 -31.073 1.00 80.50 99 VAL A N 1
ATOM 751 C CA . VAL A 1 99 ? 19.282 8.248 -31.379 1.00 80.50 99 VAL A CA 1
ATOM 752 C C . VAL A 1 99 ? 18.409 8.040 -30.148 1.00 80.50 99 VAL A C 1
ATOM 754 O O . VAL A 1 99 ? 18.899 7.693 -29.075 1.00 80.50 99 VAL A O 1
ATOM 757 N N . PHE A 1 100 ? 17.107 8.241 -30.319 1.00 81.50 100 PHE A N 1
ATOM 758 C CA . PHE A 1 100 ? 16.117 8.075 -29.266 1.00 81.50 100 PHE A CA 1
ATOM 759 C C . PHE A 1 100 ? 15.175 6.935 -29.630 1.00 81.50 100 PHE A C 1
ATOM 761 O O . PHE A 1 100 ? 14.597 6.956 -30.714 1.00 81.50 100 PHE A O 1
ATOM 768 N N . ARG A 1 101 ? 14.983 5.987 -28.712 1.00 83.06 101 ARG A N 1
ATOM 769 C CA . ARG A 1 101 ? 13.979 4.925 -28.840 1.00 83.06 101 ARG A CA 1
ATOM 770 C C . ARG A 1 101 ? 12.842 5.130 -27.867 1.00 83.06 101 ARG A C 1
ATOM 772 O O . ARG A 1 101 ? 13.068 5.478 -26.711 1.00 83.06 101 ARG A O 1
ATOM 779 N N . GLU A 1 102 ? 11.621 4.881 -28.314 1.00 84.56 102 GLU A N 1
ATOM 780 C CA . GLU A 1 102 ? 10.464 4.828 -27.429 1.00 84.56 102 GLU A CA 1
ATOM 781 C C . GLU A 1 102 ? 10.230 3.381 -26.982 1.00 84.56 102 GLU A C 1
ATOM 783 O O . GLU A 1 102 ? 10.125 2.464 -27.799 1.00 84.56 102 GLU A O 1
ATOM 788 N N . ILE A 1 103 ? 10.160 3.176 -25.668 1.00 84.25 103 ILE A N 1
ATOM 789 C CA . ILE A 1 103 ? 9.815 1.893 -25.057 1.00 84.25 103 ILE A CA 1
ATOM 790 C C . ILE A 1 103 ? 8.450 2.040 -24.398 1.00 84.25 103 ILE A C 1
A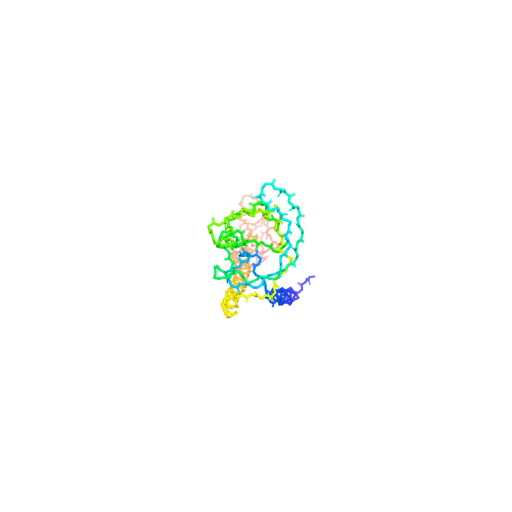TOM 792 O O . ILE A 1 103 ? 8.215 2.975 -23.627 1.00 84.25 103 ILE A O 1
ATOM 796 N N . GLU A 1 104 ? 7.561 1.090 -24.672 1.00 88.50 104 GLU A N 1
ATOM 797 C CA . GLU A 1 104 ? 6.276 0.961 -23.996 1.00 88.50 104 GLU A CA 1
ATOM 798 C C . GLU A 1 104 ? 6.210 -0.366 -23.250 1.00 88.50 104 GLU A C 1
ATOM 800 O O . GLU A 1 104 ? 6.214 -1.433 -23.859 1.00 88.50 104 GLU A O 1
ATOM 805 N N . TYR A 1 105 ? 6.084 -0.289 -21.930 1.00 87.75 105 TYR A N 1
ATOM 806 C CA . TYR A 1 105 ? 5.655 -1.411 -21.109 1.00 87.75 105 TYR A CA 1
ATOM 807 C C . TYR A 1 105 ? 4.133 -1.515 -21.194 1.00 87.75 105 TYR A C 1
ATOM 809 O O . TYR A 1 105 ? 3.423 -0.619 -20.736 1.00 87.75 105 TYR A O 1
ATOM 817 N N . ILE A 1 106 ? 3.650 -2.572 -21.841 1.00 88.00 106 ILE A N 1
ATOM 818 C CA . ILE A 1 106 ? 2.234 -2.855 -22.075 1.00 88.00 106 ILE A CA 1
ATOM 819 C C . ILE A 1 106 ? 1.560 -3.157 -20.746 1.00 88.00 106 ILE A C 1
ATOM 821 O O . ILE A 1 106 ? 0.597 -2.473 -20.418 1.00 88.00 106 ILE A O 1
ATOM 825 N N . ASP A 1 107 ? 2.117 -4.097 -19.984 1.00 90.69 107 ASP A N 1
ATOM 826 C CA . ASP A 1 107 ? 1.645 -4.485 -18.661 1.00 90.69 107 ASP A CA 1
ATOM 827 C C . ASP A 1 107 ? 2.843 -4.650 -17.723 1.00 90.69 107 ASP A C 1
ATOM 829 O O . ASP A 1 107 ? 3.757 -5.429 -17.989 1.00 90.69 107 ASP A O 1
ATOM 833 N N . THR A 1 108 ? 2.833 -3.910 -16.616 1.00 90.81 108 THR A N 1
ATOM 834 C CA . THR A 1 108 ? 3.840 -4.013 -15.554 1.00 90.81 108 THR A CA 1
ATOM 835 C C . THR A 1 108 ? 3.176 -4.499 -14.278 1.00 90.81 108 THR A C 1
ATOM 837 O O . THR A 1 108 ? 2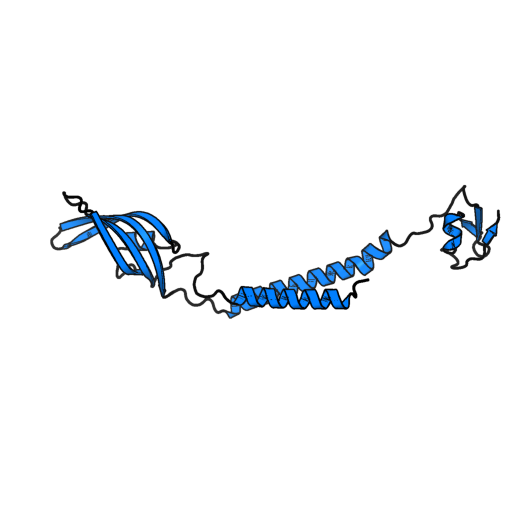.254 -3.852 -13.782 1.00 90.81 108 THR A O 1
ATOM 840 N N . THR A 1 109 ? 3.661 -5.605 -13.719 1.00 92.94 109 THR A N 1
ATOM 841 C CA . THR A 1 109 ? 3.128 -6.203 -12.489 1.00 92.94 109 THR A CA 1
ATOM 842 C C . THR A 1 109 ? 4.202 -6.277 -11.418 1.00 92.94 109 THR A C 1
ATOM 844 O O . THR A 1 109 ? 5.323 -6.707 -11.683 1.00 92.94 109 THR A O 1
ATOM 847 N N . ILE A 1 110 ? 3.857 -5.911 -10.185 1.00 90.62 110 ILE A N 1
ATOM 848 C CA . ILE A 1 110 ? 4.767 -6.047 -9.041 1.00 90.62 110 ILE A CA 1
ATOM 849 C C . ILE A 1 110 ? 4.602 -7.438 -8.443 1.00 90.62 110 ILE A C 1
ATOM 851 O O . ILE A 1 110 ? 3.563 -7.748 -7.866 1.00 90.62 110 ILE A O 1
ATOM 855 N N . ILE A 1 111 ? 5.626 -8.278 -8.579 1.00 90.44 111 ILE A N 1
ATOM 856 C CA . ILE A 1 111 ? 5.590 -9.673 -8.127 1.00 90.44 111 ILE A CA 1
ATOM 857 C C . ILE A 1 111 ? 5.836 -9.747 -6.620 1.00 90.44 111 ILE A C 1
ATOM 859 O O . ILE A 1 111 ? 5.104 -10.420 -5.895 1.00 90.44 111 ILE A O 1
ATOM 863 N N . LYS A 1 112 ? 6.885 -9.066 -6.143 1.00 88.62 112 LYS A N 1
ATOM 864 C CA . LYS A 1 112 ? 7.266 -9.058 -4.726 1.00 88.62 112 LYS A CA 1
ATOM 865 C C . LYS A 1 112 ? 8.059 -7.812 -4.345 1.00 88.62 112 LYS A C 1
ATOM 867 O O . LYS A 1 112 ? 8.817 -7.271 -5.148 1.00 88.62 112 LYS A O 1
ATOM 872 N N . LEU A 1 113 ? 7.947 -7.431 -3.075 1.00 88.62 113 LEU A N 1
ATOM 873 C CA . LEU A 1 113 ? 8.857 -6.497 -2.417 1.00 88.62 113 LEU A CA 1
ATOM 874 C C . LEU A 1 113 ? 10.051 -7.284 -1.854 1.00 88.62 113 LEU A C 1
ATOM 876 O O . LEU A 1 113 ? 9.875 -8.201 -1.053 1.00 88.62 113 LEU A O 1
ATOM 880 N N . ILE A 1 114 ? 11.262 -6.958 -2.303 1.00 86.56 114 ILE A N 1
ATOM 881 C CA . ILE A 1 114 ? 12.518 -7.572 -1.841 1.00 86.56 114 ILE A CA 1
ATOM 882 C C . ILE A 1 114 ? 13.056 -6.818 -0.625 1.00 86.56 114 ILE A C 1
ATOM 884 O O . ILE A 1 114 ? 13.555 -7.435 0.317 1.00 86.56 114 ILE A O 1
ATOM 888 N N . LYS A 1 115 ? 12.972 -5.486 -0.648 1.00 85.00 115 LYS A N 1
ATOM 889 C CA . LYS A 1 115 ? 13.429 -4.627 0.441 1.00 85.00 115 LYS A CA 1
ATOM 890 C C . LYS A 1 115 ? 12.533 -3.405 0.553 1.00 85.00 115 LYS A C 1
ATOM 892 O O . LYS A 1 115 ? 12.408 -2.660 -0.411 1.00 85.00 115 LYS A O 1
ATOM 897 N N . ASP A 1 116 ? 12.008 -3.214 1.753 1.00 82.12 116 ASP A N 1
ATOM 898 C CA . ASP A 1 116 ? 11.306 -2.013 2.185 1.00 82.12 116 ASP A CA 1
ATOM 899 C C . ASP A 1 116 ? 12.337 -0.959 2.632 1.00 82.12 116 ASP A C 1
ATOM 901 O O . ASP A 1 116 ? 13.193 -1.230 3.490 1.00 82.12 116 ASP A O 1
ATOM 905 N N . ALA A 1 117 ? 12.321 0.205 1.987 1.00 79.38 117 ALA A N 1
ATOM 906 C CA . ALA A 1 117 ? 13.158 1.348 2.325 1.00 79.38 117 ALA A CA 1
ATOM 907 C C . ALA A 1 117 ? 12.424 2.408 3.151 1.00 79.38 117 ALA A C 1
ATOM 909 O O . ALA A 1 117 ? 13.065 3.383 3.570 1.00 79.38 117 ALA A O 1
ATOM 910 N N . THR A 1 118 ? 11.132 2.218 3.437 1.00 68.81 118 THR A N 1
ATOM 911 C CA . THR A 1 118 ? 10.383 3.086 4.333 1.00 68.81 118 THR A CA 1
ATOM 912 C C . THR A 1 118 ? 11.117 3.113 5.676 1.00 68.81 118 THR A C 1
ATOM 914 O O . THR A 1 118 ? 11.389 2.067 6.282 1.00 68.81 118 THR A O 1
ATOM 917 N N . PRO A 1 119 ? 11.511 4.301 6.174 1.00 59.62 119 PRO A N 1
ATOM 918 C CA . PRO A 1 119 ? 12.144 4.391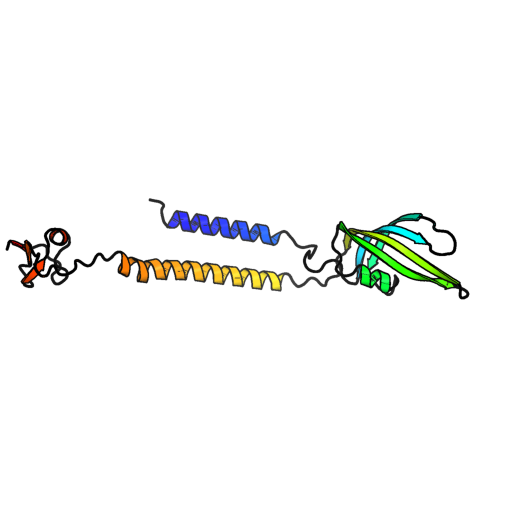 7.476 1.00 59.62 119 PRO A CA 1
ATOM 919 C C . PRO A 1 119 ? 11.169 3.800 8.480 1.00 59.62 119 PRO A C 1
ATOM 921 O O . PRO A 1 119 ? 10.045 4.288 8.583 1.00 59.62 119 PRO A O 1
ATOM 924 N N . SER A 1 120 ? 11.593 2.751 9.195 1.00 56.16 120 SER A N 1
ATOM 925 C CA . SER A 1 120 ? 10.760 2.065 10.179 1.00 56.16 120 SER A CA 1
ATOM 926 C C . SER A 1 120 ? 10.101 3.117 11.064 1.00 56.16 120 SER A C 1
ATOM 928 O O . SER A 1 120 ? 10.771 3.724 11.911 1.00 56.16 120 SER A O 1
ATOM 930 N N . SER A 1 121 ? 8.814 3.389 10.838 1.00 51.38 121 SER A N 1
ATOM 931 C CA . SER A 1 121 ? 8.061 4.238 11.743 1.00 51.38 121 SER A CA 1
ATOM 932 C C . SER A 1 121 ? 8.128 3.497 13.068 1.00 51.38 121 SER 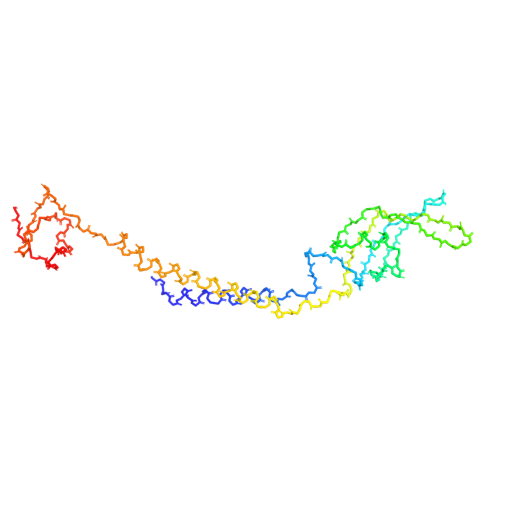A C 1
ATOM 934 O O . SER A 1 121 ? 7.749 2.331 13.163 1.00 51.38 121 SER A O 1
ATOM 936 N N . SER A 1 122 ? 8.831 4.094 14.035 1.00 45.88 122 SER A N 1
ATOM 937 C CA . SER A 1 122 ? 9.272 3.364 15.218 1.00 45.88 122 SER A CA 1
ATOM 938 C C . SER A 1 122 ? 8.072 2.620 15.814 1.00 45.88 122 SER A C 1
ATOM 940 O O . SER A 1 122 ? 7.049 3.269 16.061 1.00 45.88 122 SER A O 1
ATOM 942 N N . PRO A 1 123 ? 8.165 1.298 16.064 1.00 57.59 123 PRO A N 1
ATOM 943 C CA . PRO A 1 123 ? 7.042 0.492 16.553 1.00 57.59 123 PRO A CA 1
ATOM 944 C C . PRO A 1 123 ? 6.406 1.086 17.819 1.00 57.59 123 PRO A C 1
ATOM 946 O O . PRO A 1 123 ? 5.235 0.869 18.106 1.00 57.59 123 PRO A O 1
ATOM 949 N N . ILE A 1 124 ? 7.152 1.925 18.539 1.00 56.34 124 ILE A N 1
ATOM 950 C CA . ILE A 1 124 ? 6.715 2.702 19.697 1.00 56.34 124 ILE A CA 1
ATOM 951 C C . ILE A 1 124 ? 5.473 3.562 19.394 1.00 56.34 124 ILE A C 1
ATOM 953 O O . ILE A 1 124 ? 4.566 3.610 20.220 1.00 56.34 124 ILE A O 1
ATOM 957 N N . GLY A 1 125 ? 5.388 4.217 18.230 1.00 51.66 125 GLY A N 1
ATOM 958 C CA . GLY A 1 125 ? 4.269 5.109 17.896 1.00 51.66 125 GLY A CA 1
ATOM 959 C C . GLY A 1 125 ? 2.942 4.365 17.732 1.00 51.66 125 GLY A C 1
ATOM 960 O O . GLY A 1 125 ? 1.933 4.747 18.328 1.00 51.66 125 GLY A O 1
ATOM 961 N N . GLN A 1 126 ? 2.960 3.254 16.990 1.00 57.44 126 GLN A N 1
ATOM 962 C CA . GLN A 1 126 ? 1.786 2.394 16.817 1.00 57.44 126 GLN A CA 1
ATOM 963 C C . GLN A 1 126 ? 1.413 1.662 18.112 1.00 57.44 126 GLN A C 1
ATOM 965 O O . GLN A 1 126 ? 0.229 1.547 18.434 1.00 57.44 126 GLN A O 1
ATOM 970 N N . ILE A 1 127 ? 2.402 1.237 18.908 1.00 57.72 127 ILE A N 1
ATOM 971 C CA . ILE A 1 127 ? 2.159 0.630 20.223 1.00 57.72 127 ILE A CA 1
ATOM 972 C C . ILE A 1 127 ? 1.458 1.629 21.153 1.00 57.72 127 ILE A C 1
ATOM 974 O O . ILE A 1 127 ? 0.487 1.263 21.810 1.00 57.72 127 ILE A O 1
ATOM 978 N N . ILE A 1 128 ? 1.892 2.895 21.195 1.00 63.50 128 ILE A N 1
ATOM 979 C CA . ILE A 1 128 ? 1.272 3.921 22.049 1.00 63.50 128 ILE A CA 1
ATOM 980 C C . ILE A 1 128 ? -0.186 4.162 21.644 1.00 63.50 128 ILE A C 1
ATOM 982 O O . ILE A 1 128 ? -1.057 4.152 22.514 1.00 63.50 128 ILE A O 1
ATOM 986 N N . LEU A 1 129 ? -0.466 4.335 20.349 1.00 64.00 129 LEU A N 1
ATOM 987 C CA . LEU A 1 129 ? -1.833 4.521 19.843 1.00 64.00 129 LEU A CA 1
ATOM 988 C C . LEU A 1 129 ? -2.734 3.333 20.200 1.00 64.00 129 LEU A C 1
ATOM 990 O O . LEU A 1 129 ? -3.809 3.523 20.768 1.00 64.00 129 LEU A O 1
ATOM 994 N N . THR A 1 130 ? -2.242 2.114 19.977 1.00 68.31 130 THR A N 1
ATOM 995 C CA . THR A 1 130 ? -2.962 0.876 20.310 1.00 68.31 130 THR A CA 1
ATOM 996 C C . THR A 1 130 ? -3.249 0.781 21.813 1.00 68.31 130 THR A C 1
ATOM 998 O O . THR A 1 130 ? -4.359 0.449 22.228 1.00 68.31 130 THR A O 1
ATOM 1001 N N . VAL A 1 131 ? -2.276 1.121 22.665 1.00 69.75 131 VAL A N 1
ATOM 1002 C CA . VAL A 1 131 ? -2.455 1.134 24.125 1.00 69.75 131 VAL A CA 1
ATOM 1003 C C . VAL A 1 131 ? -3.497 2.176 24.547 1.00 69.75 131 VAL A C 1
ATOM 1005 O O . VAL A 1 131 ? -4.342 1.883 25.398 1.00 69.75 131 VAL A O 1
ATOM 1008 N N . PHE A 1 132 ? -3.488 3.369 23.946 1.00 68.50 132 PHE A N 1
ATOM 1009 C CA . PHE A 1 132 ? -4.475 4.412 24.232 1.00 68.50 132 PHE A CA 1
ATOM 1010 C C . PHE A 1 132 ? -5.903 3.987 23.866 1.00 68.50 132 PHE A C 1
ATOM 1012 O O . PHE A 1 132 ? -6.816 4.182 24.673 1.00 68.50 132 PHE A O 1
ATOM 1019 N N . GLU A 1 133 ? -6.106 3.367 22.702 1.00 68.81 133 GLU A N 1
ATOM 1020 C CA . GLU A 1 133 ? -7.423 2.871 22.281 1.00 68.81 133 GLU A CA 1
ATOM 1021 C C . GLU A 1 133 ? -7.968 1.800 23.228 1.00 68.81 133 GLU A C 1
ATOM 1023 O O . GLU A 1 133 ? -9.137 1.846 23.621 1.00 68.81 133 GLU A O 1
ATOM 1028 N N . VAL A 1 134 ? -7.114 0.874 23.668 1.00 72.75 134 VAL A N 1
ATOM 1029 C CA . VAL A 1 134 ? -7.501 -0.180 24.615 1.00 72.75 134 VAL A CA 1
ATOM 1030 C C . VAL A 1 134 ? -7.916 0.414 25.962 1.00 72.75 134 VAL A C 1
ATOM 1032 O O . VAL A 1 134 ? -8.941 0.016 26.524 1.00 72.75 134 VAL A O 1
ATOM 1035 N N . ILE A 1 135 ? -7.169 1.396 26.475 1.00 76.00 135 ILE A N 1
ATOM 1036 C CA . ILE A 1 135 ? -7.497 2.075 27.737 1.00 76.00 135 ILE A CA 1
ATOM 1037 C C . ILE A 1 135 ? -8.841 2.807 27.625 1.00 76.00 135 ILE A C 1
ATOM 1039 O O . ILE A 1 135 ? -9.686 2.678 28.517 1.00 76.00 135 ILE A O 1
ATOM 1043 N N . LEU A 1 136 ? -9.069 3.533 26.527 1.00 74.69 136 LEU A N 1
ATOM 1044 C CA . LEU A 1 136 ? -10.335 4.226 26.282 1.00 74.69 136 LEU A CA 1
ATOM 1045 C C . LEU A 1 136 ? -11.502 3.239 26.161 1.00 74.69 136 LEU A C 1
ATOM 1047 O O . LEU A 1 136 ? -12.541 3.447 26.791 1.00 74.69 136 LEU A O 1
ATOM 1051 N N . GLY A 1 137 ? -11.319 2.133 25.436 1.00 72.31 137 GLY A N 1
ATOM 1052 C CA . GLY A 1 137 ? -12.322 1.078 25.295 1.00 72.31 137 GLY A CA 1
ATOM 1053 C C . GLY A 1 137 ? -12.725 0.469 26.640 1.00 72.31 137 GLY A C 1
ATOM 1054 O O . GLY A 1 137 ? -13.915 0.377 26.953 1.00 72.31 137 GLY A O 1
ATOM 1055 N N . ILE A 1 138 ? -11.748 0.129 27.488 1.00 77.81 138 ILE A N 1
ATOM 1056 C CA . ILE A 1 138 ? -12.004 -0.376 28.846 1.00 77.81 138 ILE A CA 1
ATOM 1057 C C . ILE A 1 138 ? -12.749 0.675 29.683 1.00 77.81 138 ILE A C 1
ATOM 1059 O O . ILE A 1 138 ? -13.727 0.344 30.360 1.00 77.81 138 ILE A O 1
ATOM 1063 N N . GLY A 1 139 ? -12.330 1.943 29.614 1.00 75.88 139 GLY A N 1
ATOM 1064 C CA . GLY A 1 139 ? -12.968 3.049 30.327 1.00 75.88 139 GLY A CA 1
ATOM 1065 C C . GLY A 1 139 ? -14.444 3.224 29.960 1.00 75.88 139 GLY A C 1
ATOM 1066 O O . GLY A 1 139 ? -15.292 3.339 30.849 1.00 75.88 139 GLY A O 1
ATOM 1067 N N . VAL A 1 140 ? -14.774 3.166 28.666 1.00 80.94 140 VAL A N 1
ATOM 1068 C CA . VAL A 1 140 ? -16.156 3.261 28.168 1.00 80.94 140 VAL A CA 1
ATOM 1069 C C . VAL A 1 140 ? -17.003 2.090 28.664 1.00 80.94 140 VAL A C 1
ATOM 1071 O O . VAL A 1 140 ? -18.114 2.306 29.153 1.00 80.94 140 VAL A O 1
ATOM 1074 N N . VAL A 1 141 ? -16.484 0.859 28.607 1.00 76.94 141 VAL A N 1
ATOM 1075 C CA . VAL A 1 141 ? -17.212 -0.335 29.068 1.00 76.94 141 VAL A CA 1
ATOM 1076 C C . VAL A 1 141 ? -17.498 -0.260 30.570 1.00 76.94 141 VAL A C 1
ATOM 1078 O O . VAL A 1 141 ? -18.638 -0.468 30.994 1.00 76.94 141 VAL A O 1
ATOM 1081 N N . ILE A 1 142 ? -16.500 0.091 31.387 1.00 80.81 142 ILE A N 1
ATOM 1082 C CA . ILE A 1 142 ? -16.680 0.250 32.838 1.00 80.81 142 ILE A CA 1
ATOM 1083 C C . ILE A 1 142 ? -17.677 1.379 33.135 1.00 80.81 142 ILE A C 1
ATOM 1085 O O . ILE A 1 142 ? -18.583 1.201 33.956 1.00 80.81 142 ILE A O 1
ATOM 1089 N N . GLY A 1 143 ? -17.559 2.513 32.439 1.00 80.19 143 GLY A N 1
ATOM 1090 C CA . GLY A 1 143 ? -18.475 3.645 32.564 1.00 80.19 143 GLY A CA 1
ATOM 1091 C C . GLY A 1 143 ? -19.922 3.272 32.229 1.00 80.19 143 GLY A C 1
ATOM 1092 O O . GLY A 1 143 ? -20.834 3.592 32.994 1.00 80.19 143 GLY A O 1
ATOM 1093 N N . ALA A 1 144 ? -20.137 2.525 31.145 1.00 74.19 144 ALA A N 1
ATOM 1094 C CA . ALA A 1 144 ? -21.452 2.041 30.731 1.00 74.19 144 ALA A CA 1
ATOM 1095 C C . ALA A 1 144 ? -22.061 1.066 31.754 1.00 74.19 144 ALA A C 1
ATOM 1097 O O . ALA A 1 144 ? -23.235 1.196 32.111 1.00 74.19 144 ALA A O 1
ATOM 1098 N N . ILE A 1 145 ? -21.263 0.132 32.289 1.00 81.19 145 ILE A N 1
ATOM 1099 C CA . ILE A 1 145 ? -21.702 -0.796 33.344 1.00 81.19 145 ILE A CA 1
ATOM 1100 C C . ILE A 1 145 ? -22.099 -0.022 34.607 1.00 81.19 145 ILE A C 1
ATOM 1102 O O . ILE A 1 145 ? -23.147 -0.299 35.201 1.00 81.19 145 ILE A O 1
ATOM 1106 N N . PHE A 1 146 ? -21.301 0.968 35.011 1.00 83.06 146 PHE A N 1
ATOM 1107 C CA . PHE A 1 146 ? -21.603 1.806 36.168 1.00 83.06 146 PHE A CA 1
ATOM 1108 C C . PHE A 1 146 ? -22.908 2.590 35.974 1.00 83.06 146 PHE A C 1
ATOM 1110 O O . PHE A 1 146 ? -23.795 2.525 36.830 1.00 83.06 146 PHE A O 1
ATOM 1117 N N . LEU A 1 147 ? -23.068 3.266 34.831 1.00 80.06 147 LEU A N 1
ATOM 1118 C CA . LEU A 1 147 ? -24.292 3.987 34.461 1.00 80.06 147 LEU A CA 1
ATOM 1119 C C . LEU A 1 147 ? -25.518 3.071 34.487 1.00 80.06 147 LEU A C 1
ATOM 1121 O O . LEU A 1 147 ? -26.552 3.419 35.067 1.00 80.06 147 LEU A O 1
ATOM 1125 N N . TYR A 1 148 ? -25.397 1.869 33.925 1.00 75.62 148 TYR A N 1
ATOM 1126 C CA . TYR A 1 148 ? -26.480 0.898 33.920 1.00 75.62 148 TYR A CA 1
ATOM 1127 C C . TYR A 1 148 ? -26.868 0.462 35.339 1.00 75.62 148 TYR A C 1
ATOM 1129 O O . TYR A 1 148 ? -28.044 0.520 35.702 1.00 75.62 148 TYR A O 1
ATOM 1137 N N . LEU A 1 149 ? -25.897 0.071 36.172 1.00 77.31 149 LEU A N 1
ATOM 1138 C CA . LEU A 1 149 ? -26.156 -0.444 37.520 1.00 77.31 149 LEU A CA 1
ATOM 1139 C C . LEU A 1 149 ? -26.642 0.629 38.501 1.00 77.31 149 LEU A C 1
ATOM 1141 O O . LEU A 1 149 ? -27.507 0.334 39.329 1.00 77.31 149 LEU A O 1
ATOM 1145 N N . LYS A 1 150 ? -26.097 1.849 38.436 1.00 74.69 150 LYS A N 1
ATOM 1146 C CA . LYS A 1 150 ? -26.380 2.918 39.408 1.00 74.69 150 LYS A CA 1
ATOM 1147 C C . LYS A 1 150 ? -27.480 3.877 38.984 1.00 74.69 150 LYS A C 1
ATOM 1149 O O . LYS A 1 150 ? -28.172 4.388 39.859 1.00 74.69 150 LYS A O 1
ATOM 1154 N N . VAL A 1 151 ? -27.656 4.134 37.690 1.00 70.69 151 VAL A N 1
ATOM 1155 C CA . VAL A 1 151 ? -28.595 5.163 37.215 1.00 70.69 151 VAL A CA 1
ATOM 1156 C C . VAL A 1 151 ? -29.828 4.528 36.584 1.00 70.69 151 VAL A C 1
ATOM 1158 O O . VAL A 1 151 ? -30.954 4.826 36.987 1.00 70.69 151 VAL A O 1
ATOM 1161 N N . ILE A 1 152 ? -29.632 3.620 35.627 1.00 66.12 152 ILE A N 1
ATOM 1162 C CA . ILE A 1 152 ? -30.729 3.082 34.810 1.00 66.12 152 ILE A CA 1
ATOM 1163 C C . ILE A 1 152 ? -31.508 2.005 35.573 1.00 66.12 152 ILE A C 1
ATOM 1165 O O . ILE A 1 152 ? -32.730 2.101 35.713 1.00 66.12 152 ILE A O 1
ATOM 1169 N N . ARG A 1 153 ? -30.810 1.008 36.130 1.00 65.06 153 ARG A N 1
ATOM 1170 C CA . ARG A 1 153 ? -31.416 -0.116 36.855 1.00 65.06 153 ARG A CA 1
ATOM 1171 C C . ARG A 1 153 ? -32.343 0.341 37.991 1.00 65.06 153 ARG A C 1
ATOM 1173 O O . ARG A 1 153 ? -33.486 -0.111 38.003 1.00 65.06 153 ARG A O 1
ATOM 1180 N N . PRO A 1 154 ? -31.957 1.243 38.915 1.00 57.12 154 PRO A N 1
ATOM 1181 C CA . PRO A 1 154 ? -32.868 1.667 39.973 1.00 57.12 154 PRO A CA 1
ATOM 1182 C C . PRO A 1 154 ? -34.007 2.557 39.466 1.00 57.12 154 PRO A C 1
ATOM 1184 O O . PRO A 1 154 ? -35.081 2.500 40.052 1.00 57.12 154 PRO A O 1
ATOM 1187 N N . ARG A 1 155 ? -33.851 3.336 38.387 1.00 59.22 155 ARG A N 1
ATOM 1188 C CA . ARG A 1 155 ? -34.965 4.147 37.858 1.00 59.22 155 ARG A CA 1
ATOM 1189 C C . ARG A 1 155 ? -36.054 3.306 37.194 1.00 59.22 155 ARG A C 1
ATOM 1191 O O . ARG A 1 155 ? -37.226 3.603 37.393 1.00 59.22 155 ARG A O 1
ATOM 1198 N N . PHE A 1 156 ? -35.682 2.254 36.466 1.00 54.09 156 PHE A N 1
ATOM 1199 C CA . PHE A 1 156 ? -36.641 1.426 35.727 1.00 54.09 156 PHE A CA 1
ATOM 1200 C C . PHE A 1 156 ? -37.136 0.194 36.500 1.00 54.09 156 PHE A C 1
ATOM 1202 O O . PHE A 1 156 ? -38.277 -0.222 36.315 1.00 54.09 156 PHE A O 1
ATOM 1209 N N . LEU A 1 157 ? -36.326 -0.385 37.398 1.00 48.56 157 LEU A N 1
ATOM 1210 C CA . LEU A 1 157 ? -36.713 -1.574 38.180 1.00 48.56 157 LEU A CA 1
ATOM 1211 C C . LEU A 1 157 ? -37.179 -1.265 39.604 1.00 48.56 157 LEU A C 1
ATOM 1213 O O . LEU A 1 157 ? -37.733 -2.156 40.256 1.00 48.56 157 LEU A O 1
ATOM 1217 N N . SER A 1 158 ? -37.053 -0.022 40.082 1.00 46.59 158 SER A N 1
ATOM 1218 C CA . SER A 1 158 ? -37.814 0.403 41.260 1.00 46.59 158 SER A CA 1
ATOM 1219 C C . SER A 1 158 ? -39.266 0.563 40.841 1.00 46.59 158 SER A C 1
ATOM 1221 O O . SER A 1 158 ? -39.720 1.657 40.516 1.00 46.59 158 SER A O 1
ATOM 1223 N N . LYS A 1 159 ? -40.003 -0.552 40.840 1.00 46.81 159 LYS A N 1
ATOM 1224 C CA . LYS A 1 159 ? -41.465 -0.571 40.792 1.00 46.81 159 LYS A CA 1
ATOM 1225 C C . LYS A 1 159 ? -41.980 0.203 42.009 1.00 46.81 159 LYS A C 1
ATOM 1227 O O . LYS A 1 159 ? -42.298 -0.412 43.029 1.00 46.81 159 LYS A O 1
ATOM 1232 N N . LYS A 1 160 ? -42.012 1.535 41.918 1.00 47.97 160 LYS A N 1
ATOM 1233 C CA . LYS A 1 160 ? -42.686 2.404 42.876 1.00 47.97 160 LYS A CA 1
ATOM 1234 C C . LYS A 1 160 ? -44.135 1.933 42.910 1.00 47.97 160 LYS A C 1
ATOM 1236 O O . LYS A 1 160 ? -44.797 1.898 41.876 1.00 47.97 160 LYS A O 1
ATOM 1241 N N . CYS A 1 161 ? -44.601 1.491 44.073 1.00 51.91 161 CYS A N 1
ATOM 1242 C CA . CYS A 1 161 ? -46.031 1.367 44.308 1.00 51.91 161 CYS A CA 1
ATOM 1243 C C . CYS A 1 161 ? -46.601 2.781 44.177 1.00 51.91 161 CYS A C 1
ATOM 1245 O O . CYS A 1 161 ? -46.344 3.620 45.034 1.00 51.91 161 CYS A O 1
ATOM 1247 N N . LEU A 1 162 ? -47.254 3.063 43.051 1.00 55.56 162 LEU A N 1
ATOM 1248 C CA . LEU A 1 162 ? -47.969 4.316 42.840 1.00 55.56 162 LEU A CA 1
ATOM 1249 C C . LEU A 1 162 ? -49.166 4.345 43.801 1.00 55.56 162 LEU A C 1
ATOM 1251 O O . LEU A 1 162 ? -49.813 3.314 44.004 1.00 55.56 162 LEU A O 1
ATOM 1255 N N . ASP A 1 163 ? -49.401 5.501 44.424 1.00 55.19 163 ASP A N 1
ATOM 1256 C CA . ASP A 1 163 ? -50.518 5.725 45.344 1.00 55.19 163 ASP A CA 1
ATOM 1257 C C . ASP A 1 163 ? -51.838 5.377 44.651 1.00 55.19 163 ASP A C 1
ATOM 1259 O O . ASP A 1 163 ? -52.132 5.822 43.539 1.00 55.19 163 ASP A O 1
ATOM 1263 N N . CYS A 1 164 ? -52.637 4.549 45.309 1.00 59.31 164 CYS A N 1
ATOM 1264 C CA . CYS A 1 164 ? -53.840 3.984 44.725 1.00 59.31 164 CYS A CA 1
ATOM 1265 C C . CYS A 1 164 ? -55.055 4.830 45.070 1.00 59.31 164 CYS A C 1
ATOM 1267 O O . CYS A 1 164 ? -55.892 4.379 45.836 1.00 59.31 164 CYS A O 1
ATOM 1269 N N . GLY A 1 165 ? -55.146 6.040 44.512 1.00 58.28 165 GLY A N 1
ATOM 1270 C CA . GLY A 1 165 ? -56.182 7.041 44.816 1.00 58.28 165 GLY A CA 1
ATOM 1271 C C . GLY A 1 165 ? -57.559 6.484 45.231 1.00 58.28 165 GLY A C 1
ATOM 1272 O O . GLY A 1 165 ? -57.817 6.295 46.414 1.00 58.28 165 GLY A O 1
ATOM 1273 N N . LYS A 1 166 ? -58.470 6.242 44.276 1.00 53.31 166 LYS A N 1
ATOM 1274 C CA . LYS A 1 166 ? -59.871 5.833 44.551 1.00 53.31 166 LYS A CA 1
ATOM 1275 C C . LYS A 1 166 ? -60.126 4.312 44.536 1.00 53.31 166 LYS A C 1
ATOM 1277 O O . LYS A 1 166 ? -61.267 3.893 44.674 1.00 53.31 166 LYS A O 1
ATOM 1282 N N . LEU A 1 167 ? -59.086 3.492 44.360 1.00 60.84 167 LEU A N 1
ATOM 1283 C CA . LEU A 1 167 ? -59.162 2.019 44.256 1.00 60.84 167 LEU A CA 1
ATOM 1284 C C . LEU A 1 167 ? -58.421 1.311 45.405 1.00 60.84 167 LEU A C 1
ATOM 1286 O O . LEU A 1 167 ? -58.011 0.154 45.290 1.00 60.84 167 LEU A O 1
ATOM 1290 N N . ALA A 1 168 ? -58.189 2.016 46.510 1.00 63.34 168 ALA A N 1
ATOM 1291 C CA . ALA A 1 168 ? -57.496 1.454 47.655 1.00 63.34 168 ALA A CA 1
ATOM 1292 C C . ALA A 1 168 ? -58.372 0.444 48.399 1.00 63.34 168 ALA A C 1
ATOM 1294 O O . ALA A 1 168 ? -59.447 0.767 48.892 1.00 63.34 168 ALA A O 1
ATOM 1295 N N . THR A 1 169 ? -57.863 -0.777 48.524 1.00 65.69 169 THR A N 1
ATOM 1296 C CA . THR A 1 169 ? -58.488 -1.862 49.294 1.00 65.69 169 THR A CA 1
ATOM 1297 C C . THR A 1 169 ? -58.003 -1.899 50.744 1.00 65.69 169 THR A C 1
ATOM 1299 O O . THR A 1 169 ? -58.532 -2.643 51.566 1.00 65.69 169 THR A O 1
ATOM 1302 N N . SER A 1 170 ? -56.937 -1.163 51.069 1.00 69.62 170 SER A N 1
ATOM 1303 C CA . SER A 1 170 ? -56.381 -1.123 52.418 1.00 69.62 170 SER A CA 1
ATOM 1304 C C . SER A 1 170 ? -55.693 0.205 52.726 1.00 69.62 170 SER A C 1
ATOM 1306 O O . SER A 1 170 ? -55.191 0.904 51.845 1.00 69.62 170 SER A O 1
ATOM 1308 N N . LYS A 1 171 ? -55.664 0.554 54.012 1.00 73.31 171 LYS A N 1
ATOM 1309 C CA . LYS A 1 171 ? -55.015 1.750 54.556 1.00 73.31 171 LYS A CA 1
ATOM 1310 C C . LYS A 1 171 ? -53.830 1.340 55.429 1.00 73.31 171 LYS A C 1
ATOM 1312 O O . LYS A 1 171 ? -53.937 0.418 56.238 1.00 73.31 171 LYS A O 1
ATOM 1317 N N . CYS A 1 172 ? -52.679 1.998 55.290 1.00 71.75 172 CYS A N 1
ATOM 1318 C CA . CYS A 1 172 ? -51.531 1.730 56.160 1.00 71.75 172 CYS A CA 1
ATOM 1319 C C . CYS A 1 172 ? -51.816 2.213 57.588 1.00 71.75 172 CYS A C 1
ATOM 1321 O O . CYS A 1 172 ? -52.175 3.371 57.790 1.00 71.75 172 CYS A O 1
ATOM 1323 N N . SER A 1 173 ? -51.601 1.353 58.589 1.00 66.88 173 SER A N 1
ATOM 1324 C CA . SER A 1 173 ? -51.948 1.666 59.983 1.00 66.88 173 SER A CA 1
ATOM 1325 C C . SER A 1 173 ? -51.056 2.738 60.621 1.00 66.88 173 SER A C 1
ATOM 1327 O O . SER A 1 173 ? -51.426 3.296 61.646 1.00 66.88 173 SER A O 1
ATOM 1329 N N . LYS A 1 174 ? -49.868 3.001 60.055 1.00 71.19 174 LYS A N 1
ATOM 1330 C CA . LYS A 1 174 ? -48.897 3.971 60.592 1.00 71.19 174 LYS A CA 1
ATOM 1331 C C . LYS A 1 174 ? -48.999 5.359 59.959 1.00 71.19 174 LYS A C 1
ATOM 1333 O O . LYS A 1 174 ? -49.001 6.341 60.684 1.00 71.19 174 LYS A O 1
ATOM 1338 N N . CYS A 1 175 ? -49.051 5.441 58.630 1.00 68.62 175 CYS A N 1
ATOM 1339 C CA . CYS A 1 175 ? -49.061 6.722 57.902 1.00 68.62 175 CYS A CA 1
ATOM 1340 C C . CYS A 1 175 ? -50.429 7.089 57.323 1.00 68.62 175 CYS A C 1
ATOM 1342 O O . CYS A 1 175 ? -50.581 8.169 56.768 1.00 68.62 175 CYS A O 1
ATOM 1344 N N . GLY A 1 176 ? -51.421 6.197 57.390 1.00 66.81 176 GLY A N 1
ATOM 1345 C CA . GLY A 1 176 ? -52.753 6.465 56.856 1.00 66.81 176 GLY A CA 1
ATOM 1346 C C . GLY A 1 176 ? -52.851 6.511 55.326 1.00 66.81 176 GLY A C 1
ATOM 1347 O O . GLY A 1 176 ? -53.936 6.786 54.823 1.00 66.81 176 GLY A O 1
ATOM 1348 N N . SER A 1 177 ? -51.774 6.220 54.588 1.00 69.94 177 SER A N 1
ATOM 1349 C CA . SER A 1 177 ? -51.777 6.169 53.120 1.00 69.94 177 SER A CA 1
ATOM 1350 C C . SER A 1 177 ? -52.625 5.007 52.587 1.00 69.94 177 SER A C 1
ATOM 1352 O O . SER A 1 177 ? -52.649 3.919 53.172 1.00 69.94 177 SER A O 1
ATOM 1354 N N . PHE A 1 178 ? -53.305 5.249 51.470 1.00 71.62 178 PHE A N 1
ATOM 1355 C CA . PHE A 1 178 ? -54.256 4.346 50.822 1.00 71.62 178 PHE A CA 1
ATOM 1356 C C . PHE A 1 178 ? -53.560 3.507 49.736 1.00 71.62 178 PHE A C 1
ATOM 1358 O O . PHE A 1 178 ? -52.892 4.046 48.858 1.00 71.62 178 PHE A O 1
ATOM 1365 N N . ILE A 1 179 ? -53.676 2.176 49.796 1.00 71.88 179 ILE A N 1
ATOM 1366 C CA . ILE A 1 179 ? -52.856 1.246 49.002 1.00 71.88 179 ILE A CA 1
ATOM 1367 C C . ILE A 1 179 ? -53.743 0.182 48.324 1.00 71.88 179 ILE A C 1
ATOM 1369 O O . ILE A 1 179 ? -54.695 -0.329 48.915 1.00 71.88 179 ILE A O 1
ATOM 1373 N N . CYS A 1 180 ? -53.434 -0.179 47.071 1.00 68.94 180 CYS A N 1
ATOM 1374 C CA . CYS A 1 180 ? -54.099 -1.288 46.369 1.00 68.94 180 CYS A CA 1
ATOM 1375 C C . CYS A 1 180 ? -53.659 -2.656 46.909 1.00 68.94 180 CYS A C 1
ATOM 1377 O O . CYS A 1 180 ? -52.521 -2.831 47.353 1.00 68.94 180 CYS A O 1
ATOM 1379 N N . SER A 1 181 ? -54.496 -3.675 46.711 1.00 65.06 181 SER A N 1
ATOM 1380 C CA . SER A 1 181 ? -54.205 -5.084 47.018 1.00 65.06 181 SER A CA 1
ATOM 1381 C C . SER A 1 181 ? -52.875 -5.562 46.418 1.00 65.06 181 SER A C 1
ATOM 1383 O O . SER A 1 181 ? -52.076 -6.198 47.104 1.00 65.06 181 SER A O 1
ATOM 1385 N N . VAL A 1 182 ? -52.576 -5.149 45.182 1.00 63.34 182 VAL A N 1
ATOM 1386 C CA . VAL A 1 182 ? -51.333 -5.471 44.453 1.00 63.34 182 VAL A CA 1
ATOM 1387 C C . VAL A 1 182 ? -50.081 -4.885 45.130 1.00 63.34 182 VAL A C 1
ATOM 1389 O O . VAL A 1 182 ? -48.987 -5.444 45.041 1.00 63.34 182 VAL A O 1
ATOM 1392 N N . CYS A 1 183 ? -50.227 -3.771 45.847 1.00 62.81 183 CYS A N 1
ATOM 1393 C CA . CYS A 1 183 ? -49.135 -3.063 46.515 1.00 62.81 183 CYS A CA 1
ATOM 1394 C C . CYS A 1 183 ? -48.954 -3.494 47.985 1.00 62.81 183 CYS A C 1
ATOM 1396 O O . CYS A 1 183 ? -47.894 -3.259 48.565 1.00 62.81 183 CYS A O 1
ATOM 1398 N N . SER A 1 184 ? -49.930 -4.194 48.576 1.00 61.41 184 SER A N 1
ATOM 1399 C CA . SER A 1 184 ? -49.884 -4.655 49.973 1.00 61.41 184 SER A CA 1
ATOM 1400 C C . SER A 1 184 ? -48.734 -5.635 50.259 1.00 61.41 184 SER A C 1
ATOM 1402 O O . SER A 1 184 ? -48.238 -5.692 51.381 1.00 61.41 184 SER A O 1
ATOM 1404 N N . ALA A 1 185 ? -48.269 -6.393 49.261 1.00 60.72 185 ALA A N 1
ATOM 1405 C CA . ALA A 1 185 ? -47.159 -7.337 49.429 1.00 60.72 185 ALA A CA 1
ATOM 1406 C C . ALA A 1 185 ? -45.786 -6.645 49.565 1.00 60.72 185 ALA A C 1
ATOM 1408 O O . ALA A 1 185 ? -44.836 -7.235 50.086 1.00 60.72 185 ALA A O 1
ATOM 1409 N N . LYS A 1 186 ? -45.666 -5.390 49.108 1.00 61.12 186 LYS A N 1
ATOM 1410 C CA . LYS A 1 186 ? -44.387 -4.670 49.010 1.00 61.12 186 LYS A CA 1
ATOM 1411 C C . LYS A 1 186 ? -44.070 -3.751 50.189 1.00 61.12 186 LYS A C 1
ATOM 1413 O O . LYS A 1 186 ? -42.937 -3.290 50.281 1.00 61.12 186 LYS A O 1
ATOM 1418 N N . GLY A 1 187 ? -45.000 -3.536 51.119 1.00 56.81 187 GLY A N 1
ATOM 1419 C CA . GLY A 1 187 ? -44.812 -2.553 52.193 1.00 56.81 187 GLY A CA 1
ATOM 1420 C C . GLY A 1 187 ? -45.295 -1.160 51.775 1.00 56.81 187 GLY A C 1
ATOM 1421 O O . GLY A 1 187 ? -45.267 -0.805 50.600 1.00 56.81 187 GLY A O 1
ATOM 1422 N N . CYS A 1 188 ? -45.773 -0.360 52.733 1.00 60.78 188 CYS A N 1
ATOM 1423 C CA . CYS A 1 188 ? -46.050 1.056 52.477 1.00 60.78 188 CYS A CA 1
ATOM 1424 C C . CYS A 1 188 ? -44.727 1.807 52.278 1.00 60.78 188 CYS A C 1
ATOM 1426 O O . CYS A 1 188 ? -43.890 1.790 53.180 1.00 60.78 188 CYS A O 1
ATOM 1428 N N . SER A 1 189 ? -44.547 2.493 51.147 1.00 61.97 189 SER A N 1
ATOM 1429 C CA . SER A 1 189 ? -43.320 3.238 50.811 1.00 61.97 189 SER A CA 1
ATOM 1430 C C . SER A 1 189 ? -42.921 4.257 51.885 1.00 61.97 189 SER A C 1
ATOM 1432 O O . SER A 1 189 ? -41.740 4.380 52.190 1.00 61.97 189 SER A O 1
ATOM 1434 N N . ASN A 1 190 ? -43.900 4.913 52.514 1.00 57.97 190 ASN A N 1
ATOM 1435 C CA . ASN A 1 190 ? -43.666 5.931 53.547 1.00 57.97 190 ASN A CA 1
ATOM 1436 C C . ASN A 1 190 ? -43.373 5.371 54.948 1.00 57.97 190 ASN A C 1
ATOM 1438 O O . ASN A 1 190 ? -42.926 6.109 55.818 1.00 57.97 190 ASN A O 1
ATOM 1442 N N . CYS A 1 191 ? -43.644 4.088 55.198 1.00 57.47 191 CYS A N 1
ATOM 1443 C CA . CYS A 1 191 ? -43.589 3.516 56.549 1.00 57.47 191 CYS A CA 1
ATOM 1444 C C . CYS A 1 191 ? -42.786 2.211 56.650 1.00 57.47 191 CYS A C 1
ATOM 1446 O O . CYS A 1 191 ? -42.612 1.700 57.756 1.00 57.47 191 CYS A O 1
ATOM 1448 N N . GLY A 1 192 ? -42.381 1.608 55.525 1.00 57.38 192 GLY A N 1
ATOM 1449 C CA . GLY A 1 192 ? -41.655 0.332 55.448 1.00 57.38 192 GLY A CA 1
ATOM 1450 C C . GLY A 1 192 ? -42.390 -0.888 56.027 1.00 57.38 192 GLY A C 1
ATOM 1451 O O . GLY A 1 192 ? -41.874 -2.000 55.988 1.00 57.38 192 GLY A O 1
ATOM 1452 N N . SER A 1 193 ? -43.592 -0.711 56.584 1.00 57.69 193 SER A N 1
ATOM 1453 C CA . SER A 1 193 ? -44.296 -1.733 57.361 1.00 57.69 193 SER A CA 1
ATOM 1454 C C . SER A 1 193 ? -45.432 -2.388 56.572 1.00 57.69 193 SER A C 1
ATOM 1456 O O . SER A 1 193 ? -46.102 -1.725 55.777 1.00 57.69 193 SER A O 1
ATOM 1458 N N . ARG A 1 194 ? -45.671 -3.682 56.838 1.00 62.81 194 ARG A N 1
ATOM 1459 C CA . ARG A 1 194 ? -46.764 -4.490 56.260 1.00 62.81 194 ARG A CA 1
ATOM 1460 C C . ARG A 1 194 ? -48.036 -4.512 57.122 1.00 62.81 194 ARG A C 1
ATOM 1462 O O . ARG A 1 194 ? -48.862 -5.410 56.989 1.00 62.81 194 ARG A O 1
ATOM 1469 N N . LYS A 1 195 ? -48.174 -3.567 58.057 1.00 65.06 195 LYS A N 1
ATOM 1470 C CA . LYS A 1 195 ? -49.360 -3.464 58.914 1.00 65.06 195 LYS A CA 1
ATOM 1471 C C . LYS A 1 195 ? -50.410 -2.612 58.199 1.00 65.06 195 LYS A C 1
ATOM 1473 O O . LYS A 1 195 ? -50.233 -1.403 58.026 1.00 65.06 195 LYS A O 1
ATOM 1478 N N . TYR A 1 196 ? -51.472 -3.268 57.748 1.00 70.12 196 TYR A N 1
ATOM 1479 C CA . TYR A 1 196 ? -52.556 -2.660 56.983 1.00 70.12 196 TYR A CA 1
ATOM 1480 C C . TYR A 1 196 ? -53.895 -2.912 57.666 1.00 70.12 196 TYR A C 1
ATOM 1482 O O . TYR A 1 196 ? -54.114 -3.978 58.236 1.00 70.12 196 TYR A O 1
ATOM 1490 N N . ILE A 1 197 ? -54.782 -1.929 57.573 1.00 71.00 197 ILE A N 1
ATOM 1491 C CA . ILE A 1 197 ? -56.180 -2.005 57.985 1.00 71.00 197 ILE A CA 1
ATOM 149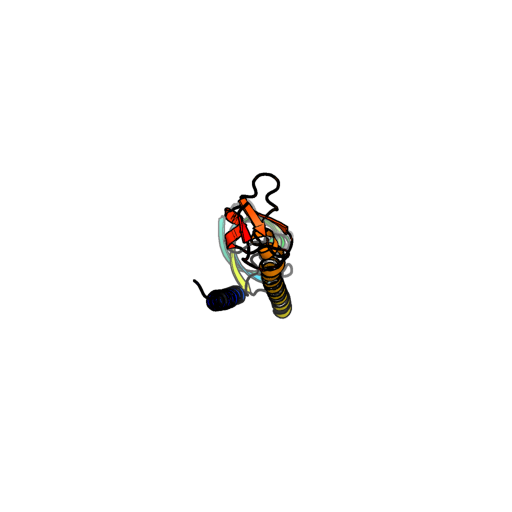2 C C . ILE A 1 197 ? -56.990 -2.146 56.694 1.00 71.00 197 ILE A C 1
ATOM 1494 O O . ILE A 1 197 ? -56.777 -1.373 55.755 1.00 71.00 197 ILE A O 1
ATOM 1498 N N . ARG A 1 198 ? -57.857 -3.160 56.598 1.00 69.25 198 ARG A N 1
ATOM 1499 C CA . ARG A 1 198 ? -58.786 -3.272 55.461 1.00 69.25 198 ARG A CA 1
ATOM 1500 C C . ARG A 1 198 ? -59.840 -2.174 55.581 1.00 69.25 198 ARG A C 1
ATOM 1502 O O . ARG A 1 198 ? -60.302 -1.912 56.689 1.00 69.25 198 ARG A O 1
ATOM 1509 N N . LEU A 1 199 ? -60.122 -1.522 54.457 1.00 64.50 199 LEU A N 1
ATOM 1510 C CA . LEU A 1 199 ? -61.212 -0.554 54.336 1.00 64.50 199 LEU A CA 1
ATOM 1511 C C . LEU A 1 199 ? -62.522 -1.280 54.052 1.00 64.50 199 LEU A C 1
ATOM 1513 O O . LEU A 1 199 ? -62.450 -2.359 53.418 1.00 64.50 199 LEU A O 1
#

Sequence (199 aa):
MVSVQALLRSFVVTSVLLLSIISLSSAYDDVHGIEFNDIIEISVDYRIIDGEIEPGYADYSIDVNPSQINIAFVNALIGMKIGEVKPSIKWTVDEGGGVFREIEYIDTTIIKLIKDATPSSSPIGQIILTVFEVILGIGVVIGAIFLYLKVIRPRFLSKKCLDCGKLATSKCSKCGSFICSVCSAKGCSNCGSRKYIRL

pLDDT: mean 72.35, std 13.91, range [40.03, 93.62]

Secondary structure (DSSP, 8-state):
---HHHHHHHHHHHHHHHHHHHTT--S--TTT-S-TT-EEEEEEEEEEEESEEEEEEEEEEEE--TTTS-HHHHHHHTTPPTT-EEEEEEEEEEEETTEEEEEEEEEEEEEEEEE--S----HHHHHHHHHHHHHHHHHHHHHHHHHIIIIIHHHHH-------SS--SEEETTT--EE-GGGTTS--TTT----EEE-